Protein AF-A0A9D5RB37-F1 (afdb_monomer_lite)

Sequence (230 aa):
MYCRQCQKNIEMEGTVFCPYCGSKLAEKTAPEALESEELKWLTKALAVTSLPERKKILMQGLQQYPDSKLLKWELLFIGEPAAKPARGRIDYSLIKCWILQIYLKPEEFSADEKTAMRKKLFDDPQLDQTAALFSDPEQKKSEYLERICRDYIEIFMEEDNRLMGSIFGFKREKNKEKYLAKPAADMIRRMKTDTGLTADQCKQLADSFYFAFSRRMNGNTEFLDEALQD

Secondary structure (DSSP, 8-state):
-B-TTT--B---TT-SB-TTT-PBP-----------HHHHHHHHHHT---HHHHHHHHHHHHHH-TT-HHHHHHHTTB----SSPPTTS---TTBGGGGGHHHH-GGGS-HHHHHHHHHHHH--HHHHHHHTTSS-HHHHHHHHHHHHHHHHIIIIITT-HHHHT-BTTB---TTHHHHHHHHHHHHHHHHHT-TTS-HHHHHHHHHHHHHHHHHHTTT--HHHHHHHH-

Structure (mmCIF, N/CA/C/O backbone):
data_AF-A0A9D5RB37-F1
#
_entry.id   AF-A0A9D5RB37-F1
#
loop_
_atom_site.group_PDB
_atom_site.id
_atom_site.type_symbol
_atom_site.label_atom_id
_atom_site.label_alt_id
_atom_site.label_comp_id
_atom_site.label_asym_id
_atom_site.label_entity_id
_atom_site.label_seq_id
_atom_site.pdbx_PDB_ins_code
_atom_site.Cartn_x
_atom_site.Cartn_y
_atom_site.Cartn_z
_atom_site.occupancy
_atom_site.B_iso_or_equiv
_atom_site.auth_seq_id
_atom_site.auth_comp_id
_atom_site.auth_asym_id
_atom_site.auth_atom_id
_atom_site.pdbx_PDB_model_num
ATOM 1 N N . MET A 1 1 ? -35.421 32.329 -3.954 1.00 71.88 1 MET A N 1
ATOM 2 C CA . MET A 1 1 ? -35.460 32.702 -2.516 1.00 71.88 1 MET A CA 1
ATOM 3 C C . MET A 1 1 ? -36.497 33.802 -2.329 1.00 71.88 1 MET A C 1
ATOM 5 O O . MET A 1 1 ? -36.594 34.654 -3.192 1.00 71.88 1 MET A O 1
ATOM 9 N N . TYR A 1 2 ? -37.268 33.819 -1.241 1.00 76.88 2 TYR A N 1
ATOM 10 C CA . TYR A 1 2 ? -38.329 34.816 -1.036 1.00 76.88 2 TYR A CA 1
ATOM 11 C C . TYR A 1 2 ? -37.939 35.855 0.024 1.00 76.88 2 TYR A C 1
ATOM 13 O O . TYR A 1 2 ? -37.571 35.485 1.141 1.00 76.88 2 TYR A O 1
ATOM 21 N N . CYS A 1 3 ? -38.028 37.149 -0.295 1.00 78.94 3 CYS A N 1
ATOM 22 C CA . CYS A 1 3 ? -37.771 38.211 0.679 1.00 78.94 3 CYS A CA 1
ATOM 23 C C . CYS A 1 3 ? -39.002 38.445 1.563 1.00 78.94 3 CYS A C 1
ATOM 25 O O . CYS A 1 3 ? -40.054 38.842 1.071 1.00 78.94 3 CYS A O 1
ATOM 27 N N . ARG A 1 4 ? -38.873 38.277 2.884 1.00 80.62 4 ARG A N 1
ATOM 28 C CA . ARG A 1 4 ? -39.993 38.486 3.824 1.00 80.62 4 ARG A CA 1
ATOM 29 C C . ARG A 1 4 ? -40.401 39.951 3.997 1.00 80.62 4 ARG A C 1
ATOM 31 O O . ARG A 1 4 ? -41.520 40.205 4.425 1.00 80.62 4 ARG A O 1
ATOM 38 N N . GLN A 1 5 ? -39.521 40.897 3.666 1.00 81.94 5 GLN A N 1
ATOM 39 C CA . GLN A 1 5 ? -39.782 42.323 3.866 1.00 81.94 5 GLN A CA 1
ATOM 40 C C . GLN A 1 5 ? -40.495 42.967 2.675 1.00 81.94 5 GLN A C 1
ATOM 42 O O . GLN A 1 5 ? -41.477 43.673 2.867 1.00 81.94 5 GLN A O 1
ATOM 47 N N . CYS A 1 6 ? -40.040 42.708 1.446 1.00 87.75 6 CYS A N 1
ATOM 48 C CA . CYS A 1 6 ? -40.673 43.254 0.240 1.00 87.75 6 CYS A CA 1
ATOM 49 C C . CYS A 1 6 ? -41.532 42.243 -0.525 1.00 87.75 6 CYS A C 1
ATOM 51 O O . CYS A 1 6 ? -42.103 42.600 -1.551 1.00 87.75 6 CYS A O 1
ATOM 53 N N . GLN A 1 7 ? -41.608 40.995 -0.052 1.00 83.00 7 GLN A N 1
ATOM 54 C CA . GLN A 1 7 ? -42.448 39.934 -0.619 1.00 83.00 7 GLN A CA 1
ATOM 55 C C . GLN A 1 7 ? -42.135 39.592 -2.088 1.00 83.00 7 GLN A C 1
ATOM 57 O O . GLN A 1 7 ? -42.945 38.991 -2.788 1.00 83.00 7 GLN A O 1
ATOM 62 N N . LYS A 1 8 ? -40.937 39.949 -2.568 1.00 81.12 8 LYS A N 1
ATOM 63 C CA . LYS A 1 8 ? -40.471 39.619 -3.920 1.00 81.12 8 LYS A CA 1
ATOM 64 C C . LYS A 1 8 ? -39.674 38.319 -3.934 1.00 81.12 8 LYS A C 1
ATOM 66 O O . LYS A 1 8 ? -38.925 38.016 -2.999 1.00 81.12 8 LYS A O 1
ATOM 71 N N . ASN A 1 9 ? -39.819 37.581 -5.031 1.00 80.81 9 ASN A N 1
ATOM 72 C CA . ASN A 1 9 ? -39.008 36.407 -5.320 1.00 80.81 9 ASN A CA 1
ATOM 73 C C . ASN A 1 9 ? -37.648 36.847 -5.891 1.00 80.81 9 ASN A C 1
ATOM 75 O O . ASN A 1 9 ? -37.572 37.792 -6.672 1.00 80.81 9 ASN A O 1
ATOM 79 N N . ILE A 1 10 ? -36.579 36.193 -5.451 1.00 79.44 10 ILE A N 1
ATOM 80 C CA . ILE A 1 10 ? -35.185 36.479 -5.798 1.00 79.44 10 ILE A CA 1
ATOM 81 C C . ILE A 1 10 ? -34.610 35.218 -6.431 1.00 79.44 10 ILE A C 1
ATOM 83 O O . ILE A 1 10 ? -34.512 34.179 -5.771 1.00 79.44 10 ILE A O 1
ATOM 87 N N . GLU A 1 11 ? -34.242 35.318 -7.702 1.00 76.38 11 GLU A N 1
ATOM 88 C CA . GLU A 1 11 ? -33.750 34.199 -8.517 1.00 76.38 11 GLU A CA 1
ATOM 89 C C . GLU A 1 11 ? -32.215 34.099 -8.537 1.00 76.38 11 GLU A C 1
ATOM 91 O O . GLU A 1 11 ? -31.664 33.162 -9.100 1.00 76.38 11 GLU A O 1
ATOM 96 N N . MET A 1 12 ? -31.512 35.031 -7.887 1.00 68.50 12 MET A N 1
ATOM 97 C CA . MET A 1 12 ? -30.050 35.029 -7.805 1.00 68.50 12 MET A CA 1
ATOM 98 C C . MET A 1 12 ? -29.570 34.133 -6.654 1.00 68.50 12 MET A C 1
ATOM 100 O O . MET A 1 12 ? -29.914 34.355 -5.490 1.00 68.50 12 MET A O 1
ATOM 104 N N . GLU A 1 13 ? -28.771 33.115 -6.971 1.00 61.97 13 GLU A N 1
ATOM 105 C CA . GLU A 1 13 ? -28.105 32.280 -5.969 1.00 61.97 13 GLU A CA 1
ATOM 106 C C . GLU A 1 13 ? -26.909 33.027 -5.349 1.00 61.97 13 GLU A C 1
ATOM 108 O O . GLU A 1 13 ? -26.151 33.702 -6.040 1.00 61.97 13 GLU A O 1
ATOM 113 N N . GLY A 1 14 ? -26.744 32.935 -4.024 1.00 66.25 14 GLY A N 1
ATOM 114 C CA . GLY A 1 14 ? -25.587 33.489 -3.301 1.00 66.25 14 GLY A CA 1
ATOM 115 C C . GLY A 1 14 ? -25.677 34.959 -2.860 1.00 66.25 14 GLY A C 1
ATOM 116 O O . GLY A 1 14 ? -24.778 35.436 -2.172 1.00 66.25 14 GLY A O 1
ATOM 117 N N . THR A 1 15 ? -26.747 35.695 -3.180 1.00 67.44 15 THR A N 1
ATOM 118 C CA . THR A 1 15 ? -26.930 37.079 -2.696 1.00 67.44 15 THR A CA 1
ATOM 119 C C . THR A 1 15 ? -27.298 37.141 -1.209 1.00 67.44 15 THR A C 1
ATOM 121 O O . THR A 1 15 ? -28.306 36.577 -0.790 1.00 67.44 15 THR A O 1
ATOM 124 N N . VAL A 1 16 ? -26.514 37.889 -0.423 1.00 76.00 16 VAL A N 1
ATOM 125 C CA . VAL A 1 16 ? -26.708 38.104 1.031 1.00 76.00 16 VAL A CA 1
ATOM 126 C C . VAL A 1 16 ? -27.731 39.216 1.331 1.00 76.00 16 VAL A C 1
ATOM 128 O O . VAL A 1 16 ? -28.313 39.274 2.414 1.00 76.00 16 VAL A O 1
ATOM 131 N N . PHE A 1 17 ? -28.009 40.087 0.359 1.00 81.56 17 PHE A N 1
ATOM 132 C CA . PHE A 1 17 ? -28.956 41.197 0.482 1.00 81.56 17 PHE A CA 1
ATOM 133 C C . PHE A 1 17 ? -30.008 41.152 -0.624 1.00 81.56 17 PHE A C 1
ATOM 135 O O . PHE A 1 17 ? -29.720 40.773 -1.758 1.00 81.56 17 PHE A O 1
ATOM 142 N N . CYS A 1 18 ? -31.235 41.564 -0.296 1.00 81.50 18 CYS A N 1
ATOM 143 C CA . CYS A 1 18 ? -32.315 41.692 -1.265 1.00 81.50 18 CYS A CA 1
ATOM 144 C C . CYS A 1 18 ? -31.985 42.814 -2.262 1.00 81.50 18 CYS A C 1
ATOM 146 O O . CYS A 1 18 ? -31.903 43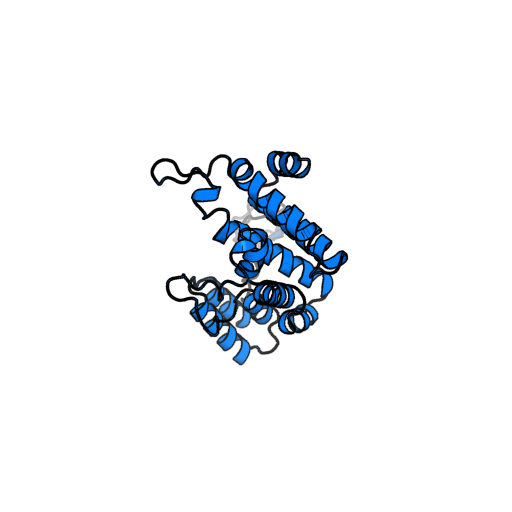.971 -1.839 1.00 81.50 18 CYS A O 1
ATOM 148 N N . PRO A 1 19 ? -31.889 42.534 -3.574 1.00 82.12 19 PRO A N 1
ATOM 149 C CA . PRO A 1 19 ? -31.542 43.551 -4.568 1.00 82.12 19 PRO A CA 1
ATOM 150 C C . PRO A 1 19 ? -32.621 44.634 -4.721 1.00 82.12 19 PRO A C 1
ATOM 152 O O . PRO A 1 19 ? -32.350 45.706 -5.248 1.00 82.12 19 PRO A O 1
ATOM 155 N N . TYR A 1 20 ? -33.846 44.378 -4.251 1.00 84.19 20 TYR A N 1
ATOM 156 C CA . TYR A 1 20 ? -34.971 45.301 -4.408 1.00 84.19 20 TYR A CA 1
ATOM 157 C C . TYR A 1 20 ? -35.174 46.262 -3.237 1.00 84.19 20 TYR A C 1
ATOM 159 O O . TYR A 1 20 ? -35.745 47.329 -3.430 1.00 84.19 20 TYR A O 1
ATOM 167 N N . CYS A 1 21 ? -34.792 45.878 -2.018 1.00 87.00 21 CYS A N 1
ATOM 168 C CA . CYS A 1 21 ? -35.058 46.691 -0.824 1.00 87.00 21 CYS A CA 1
ATOM 169 C C . CYS A 1 21 ? -33.890 46.758 0.162 1.00 87.00 21 CYS A C 1
ATOM 171 O O . CYS A 1 21 ? -34.044 47.329 1.236 1.00 87.00 21 CYS A O 1
ATOM 173 N N . GLY A 1 22 ? -32.747 46.146 -0.157 1.00 80.19 22 GLY A N 1
ATOM 174 C CA . GLY A 1 22 ? -31.540 46.188 0.671 1.00 80.19 22 GLY A CA 1
ATOM 175 C C . GLY A 1 22 ? -31.616 45.403 1.984 1.00 80.19 22 GLY A C 1
ATOM 176 O O . GLY A 1 22 ? -30.649 45.394 2.739 1.00 80.19 22 GLY A O 1
ATOM 177 N N . SER A 1 23 ? -32.728 44.722 2.282 1.00 81.88 23 SER A N 1
ATOM 178 C CA . SER A 1 23 ? -32.861 43.927 3.509 1.00 81.88 23 SER A CA 1
ATOM 179 C C . SER A 1 23 ? -31.931 42.714 3.474 1.00 81.88 23 SER A C 1
ATOM 181 O O . SER A 1 23 ? -31.880 42.012 2.458 1.00 81.88 23 SER A O 1
ATOM 183 N N . LYS A 1 24 ? -31.246 42.428 4.588 1.00 81.44 24 LYS A N 1
ATOM 184 C CA . LYS A 1 24 ? -30.415 41.225 4.729 1.00 81.44 24 LYS A CA 1
ATOM 185 C C . LYS A 1 24 ? -31.290 39.980 4.548 1.00 81.44 24 LYS A C 1
ATOM 187 O O . LYS A 1 24 ? -32.312 39.830 5.219 1.00 81.44 24 LYS A O 1
ATOM 192 N N . LEU A 1 25 ? -30.922 39.120 3.606 1.00 77.62 25 LEU A N 1
ATOM 193 C CA . LEU A 1 25 ? -31.569 37.827 3.416 1.00 77.62 25 LEU A CA 1
ATOM 194 C C . LEU A 1 25 ? -30.960 36.856 4.422 1.00 77.62 25 LEU A C 1
ATOM 196 O O . LEU A 1 25 ? -29.767 36.936 4.713 1.00 77.62 25 LEU A O 1
ATOM 200 N N . ALA A 1 26 ? -31.779 35.968 4.987 1.00 64.88 26 ALA A N 1
ATOM 201 C CA . ALA A 1 26 ? -31.265 34.925 5.862 1.00 64.88 26 ALA A CA 1
ATOM 202 C C . ALA A 1 26 ? -30.243 34.105 5.065 1.00 64.88 26 ALA A C 1
ATOM 204 O O . ALA A 1 26 ? -30.600 33.484 4.060 1.00 64.88 26 ALA A O 1
ATOM 205 N N . GLU A 1 27 ? -28.977 34.167 5.484 1.00 58.22 27 GLU A N 1
ATOM 206 C CA . GLU A 1 27 ? -27.922 33.310 4.962 1.00 58.22 27 GLU A CA 1
ATOM 207 C C . GLU A 1 27 ? -28.450 31.875 5.027 1.00 58.22 27 GLU A C 1
ATOM 209 O O . GLU A 1 27 ? -28.908 31.416 6.076 1.00 58.22 27 GLU A O 1
ATOM 214 N N . LYS A 1 28 ? -28.421 31.160 3.896 1.00 49.69 28 LYS A N 1
ATOM 215 C CA . LYS A 1 28 ? -28.320 29.704 3.960 1.00 49.69 28 LYS A CA 1
ATOM 216 C C . LYS A 1 28 ? -26.985 29.481 4.658 1.00 49.69 28 LYS A C 1
ATOM 218 O O . LYS A 1 28 ? -25.948 29.491 4.001 1.00 49.69 28 LYS A O 1
ATOM 223 N N . THR A 1 29 ? -26.999 29.383 5.982 1.00 42.16 29 THR A N 1
ATOM 224 C CA . THR A 1 29 ? -25.891 28.804 6.716 1.00 42.16 29 THR A CA 1
ATOM 225 C C . THR A 1 29 ? -25.661 27.463 6.043 1.00 42.16 29 THR A C 1
ATOM 227 O O . THR A 1 29 ? -26.527 26.583 6.058 1.00 42.16 29 THR A O 1
ATOM 230 N N . ALA A 1 30 ? -24.526 27.340 5.350 1.00 38.16 30 ALA A N 1
ATOM 231 C CA . ALA A 1 30 ? -23.962 26.029 5.104 1.00 38.16 30 ALA A CA 1
ATOM 232 C C . ALA A 1 30 ? -24.020 25.309 6.457 1.00 38.16 30 ALA A C 1
ATOM 234 O O . ALA A 1 30 ? -23.737 25.962 7.467 1.00 38.16 30 ALA A O 1
ATOM 235 N N . PRO A 1 31 ? -24.468 24.047 6.527 1.00 38.28 31 PRO A N 1
ATOM 236 C CA . PRO A 1 31 ? -24.387 23.340 7.787 1.00 38.28 31 PRO A CA 1
ATOM 237 C C . PRO A 1 31 ? -22.921 23.417 8.204 1.00 38.28 31 PRO A C 1
ATOM 239 O O . PRO A 1 31 ? -22.057 22.882 7.509 1.00 38.28 31 PRO A O 1
ATOM 242 N N . GLU A 1 32 ? -22.632 24.149 9.282 1.00 39.97 32 GLU A N 1
ATOM 243 C CA . GLU A 1 32 ? -21.417 23.919 10.042 1.00 39.97 32 GLU A CA 1
ATOM 244 C C . GLU A 1 32 ? -21.451 22.424 10.303 1.00 39.97 32 GLU A C 1
ATOM 246 O O . GLU A 1 32 ? -22.347 21.923 10.991 1.00 39.97 32 GLU A O 1
ATOM 251 N N . ALA A 1 33 ? -20.567 21.690 9.630 1.00 43.34 33 ALA A N 1
ATOM 252 C CA . ALA A 1 33 ? -20.343 20.311 9.966 1.00 43.34 33 ALA A CA 1
ATOM 253 C C . ALA A 1 33 ? -19.925 20.357 11.433 1.00 43.34 33 ALA A C 1
ATOM 255 O O . ALA A 1 33 ? -18.814 20.769 11.757 1.00 43.34 33 ALA A O 1
ATOM 256 N N . LEU A 1 34 ? -20.850 20.016 12.328 1.00 43.41 34 LEU A N 1
ATOM 257 C CA . LEU A 1 34 ? -20.518 19.534 13.652 1.00 43.41 34 LEU A CA 1
ATOM 258 C C . LEU A 1 34 ? -19.647 18.308 13.388 1.00 43.41 34 LEU A C 1
ATOM 260 O O . LEU A 1 34 ? -20.161 17.202 13.229 1.00 43.41 34 LEU A O 1
ATOM 264 N N . GLU A 1 35 ? -18.343 18.531 13.201 1.00 58.12 35 GLU A N 1
ATOM 265 C CA . GLU A 1 35 ? -17.363 17.466 13.106 1.00 58.12 35 GLU A CA 1
ATOM 266 C C . GLU A 1 35 ? -17.576 16.633 14.360 1.00 58.12 35 GLU A C 1
ATOM 268 O O . GLU A 1 35 ? -17.419 17.132 15.480 1.00 58.12 35 GLU A O 1
ATOM 273 N N . SER A 1 36 ? -18.035 15.393 14.179 1.00 76.62 36 SER A N 1
ATOM 274 C CA . SER A 1 36 ? -18.228 14.492 15.303 1.00 76.62 36 SER A CA 1
ATOM 275 C C . SER A 1 36 ? -16.924 14.442 16.102 1.00 76.62 36 SER A C 1
ATOM 277 O O . SER A 1 36 ? -15.830 14.538 15.546 1.00 76.62 36 SER A O 1
ATOM 279 N N . GLU A 1 37 ? -17.009 14.302 17.422 1.00 84.38 37 GLU A N 1
ATOM 280 C CA . GLU A 1 37 ? -15.817 14.198 18.277 1.00 84.38 37 GLU A CA 1
ATOM 281 C C . GLU A 1 37 ? -14.862 13.069 17.814 1.00 84.38 37 GLU A C 1
ATOM 283 O O . GLU A 1 37 ? -13.651 13.152 18.009 1.00 84.38 37 GLU A O 1
ATOM 288 N N . GLU A 1 38 ? -15.383 12.054 17.114 1.00 87.25 38 GLU A N 1
ATOM 289 C CA . GLU A 1 38 ? -14.614 11.037 16.383 1.00 87.25 38 GLU A CA 1
ATOM 290 C C . GLU A 1 38 ? -13.735 11.628 15.261 1.00 87.25 38 GLU A C 1
ATOM 292 O O . GLU A 1 38 ? -12.550 11.299 15.165 1.00 87.25 38 GLU A O 1
ATOM 297 N N . LEU A 1 39 ? -14.276 12.523 14.424 1.00 89.81 39 LEU A N 1
ATOM 298 C CA . LEU A 1 39 ? -13.525 13.176 13.347 1.00 89.81 39 LEU A CA 1
ATOM 299 C C . LEU A 1 39 ? -12.391 14.048 13.890 1.00 89.81 39 LEU A C 1
ATOM 301 O O . LEU A 1 39 ? -11.332 14.110 13.271 1.00 89.81 39 LEU A O 1
ATOM 305 N N . LYS A 1 40 ? -12.539 14.635 15.082 1.00 93.50 40 LYS A N 1
ATOM 306 C CA . LYS A 1 40 ? -11.446 15.383 15.727 1.00 93.50 40 LYS A CA 1
ATOM 307 C C . LYS A 1 40 ? -10.239 14.495 16.032 1.00 93.50 40 LYS A C 1
ATOM 309 O O . LYS A 1 40 ? -9.101 14.930 15.847 1.00 93.50 40 LYS A O 1
ATOM 314 N N . TRP A 1 41 ? -10.460 13.247 16.457 1.00 95.81 41 TRP A N 1
ATOM 315 C CA . TRP A 1 41 ? -9.379 12.273 16.663 1.00 95.81 41 TRP A CA 1
ATOM 316 C C . TRP A 1 41 ? -8.669 11.929 15.358 1.00 95.81 41 TRP A C 1
ATOM 318 O O . TRP A 1 41 ? -7.436 11.897 15.319 1.00 95.81 41 TRP A O 1
ATOM 328 N N . LEU A 1 42 ? -9.440 11.721 14.291 1.00 94.94 42 LEU A N 1
ATOM 329 C CA . LEU A 1 42 ? -8.911 11.446 12.961 1.00 94.94 42 LEU A CA 1
ATOM 330 C C . LEU A 1 42 ? -8.075 12.624 12.437 1.00 94.94 42 LEU A C 1
ATOM 332 O O . LEU A 1 42 ? -6.911 12.442 12.083 1.00 94.94 42 LEU A O 1
ATOM 336 N N . THR A 1 43 ? -8.624 13.840 12.464 1.00 95.00 43 THR A N 1
ATOM 337 C CA . THR A 1 43 ? -7.934 15.071 12.047 1.00 95.00 43 THR A CA 1
ATOM 338 C C . THR A 1 43 ? -6.642 15.274 12.836 1.00 95.00 43 THR A C 1
ATOM 340 O O . THR A 1 43 ? -5.586 15.531 12.255 1.00 95.00 43 THR A O 1
ATOM 343 N N . LYS A 1 44 ? -6.686 15.075 14.160 1.00 95.88 44 LYS A N 1
ATOM 344 C CA . LYS A 1 44 ? -5.503 15.156 15.022 1.00 95.88 44 LYS A CA 1
ATOM 345 C C . LYS A 1 44 ? -4.436 14.128 14.636 1.00 95.88 44 LYS A C 1
ATOM 347 O O . LYS A 1 44 ? -3.257 14.469 14.609 1.00 95.88 44 LYS A O 1
ATOM 352 N N . ALA A 1 45 ? -4.823 12.888 14.340 1.00 96.06 45 ALA A N 1
ATOM 353 C CA . ALA A 1 45 ? -3.888 11.844 13.927 1.00 96.06 45 ALA A CA 1
ATOM 354 C C . ALA A 1 45 ? -3.226 12.168 12.574 1.00 96.06 45 ALA A C 1
ATOM 356 O O . ALA A 1 45 ? -2.010 12.026 12.426 1.00 96.06 45 ALA A O 1
ATOM 357 N N . LEU A 1 46 ? -4.008 12.640 11.600 1.00 93.69 46 LEU A N 1
ATOM 358 C CA . LEU A 1 46 ? -3.521 12.971 10.257 1.00 93.69 46 LEU A CA 1
ATOM 359 C C . LEU A 1 46 ? -2.576 14.182 10.243 1.00 93.69 46 LEU A C 1
ATOM 361 O O . LEU A 1 46 ? -1.665 14.221 9.418 1.00 93.69 46 LEU A O 1
ATOM 365 N N . ALA A 1 47 ? -2.726 15.116 11.186 1.00 95.12 47 ALA A N 1
ATOM 366 C CA . ALA A 1 47 ? -1.829 16.265 11.337 1.00 95.12 47 ALA A CA 1
ATOM 367 C C . ALA A 1 47 ? -0.411 15.890 11.820 1.00 95.12 47 ALA A C 1
ATOM 369 O O . ALA A 1 47 ? 0.518 16.689 11.704 1.00 95.12 47 ALA A O 1
ATOM 370 N N . VAL A 1 48 ? -0.223 14.685 12.369 1.00 94.94 48 VAL A N 1
ATOM 371 C CA . VAL A 1 48 ? 1.068 14.225 12.895 1.00 94.94 48 VAL A CA 1
ATOM 372 C C . VAL A 1 48 ? 1.841 13.443 11.835 1.00 94.94 48 VAL A C 1
ATOM 374 O O . VAL A 1 48 ? 1.321 12.496 11.245 1.00 94.94 48 VAL A O 1
ATOM 377 N N . THR A 1 49 ? 3.110 13.801 11.624 1.00 90.25 49 THR A N 1
ATOM 378 C CA . THR A 1 49 ? 4.017 13.130 10.673 1.00 90.25 49 THR A CA 1
ATOM 379 C C . THR A 1 49 ? 4.651 11.857 11.242 1.00 90.25 49 THR A C 1
ATOM 381 O O . THR A 1 49 ? 4.896 10.902 10.511 1.00 90.25 49 THR A O 1
ATOM 384 N N . SER A 1 50 ? 4.890 11.813 12.556 1.00 92.62 50 SER A N 1
ATOM 385 C CA . SER A 1 50 ? 5.433 10.644 13.256 1.00 92.62 50 SER A CA 1
ATOM 386 C C . SER A 1 50 ? 4.406 9.510 13.325 1.00 92.62 50 SER A C 1
ATOM 388 O O . SER A 1 50 ? 3.383 9.632 13.998 1.00 92.62 50 SER A O 1
ATOM 390 N N . LEU A 1 51 ? 4.692 8.378 12.674 1.00 93.75 51 LEU A N 1
ATOM 391 C CA . LEU A 1 51 ? 3.812 7.203 12.686 1.00 93.75 51 LEU A CA 1
ATOM 392 C C . LEU A 1 51 ? 3.582 6.603 14.087 1.00 93.75 51 LEU A C 1
ATOM 394 O O . LEU A 1 51 ? 2.430 6.286 14.387 1.00 93.75 51 LEU A O 1
ATOM 398 N N . PRO A 1 52 ? 4.591 6.492 14.981 1.00 94.12 52 PRO A N 1
ATOM 399 C CA . PRO A 1 52 ? 4.354 6.085 16.368 1.00 94.12 52 PRO A CA 1
ATOM 400 C C . PRO A 1 52 ? 3.343 6.971 17.104 1.00 94.12 52 PRO A C 1
ATOM 402 O O . PRO A 1 52 ? 2.441 6.468 17.773 1.00 94.12 52 PRO A O 1
ATOM 405 N N . GLU A 1 53 ? 3.471 8.292 16.965 1.00 95.62 53 GLU A N 1
ATOM 406 C CA . GLU A 1 53 ? 2.576 9.230 17.646 1.00 95.62 53 GLU A CA 1
ATOM 407 C C . GLU A 1 53 ? 1.185 9.226 17.002 1.00 95.62 53 GLU A C 1
ATOM 409 O O . GLU A 1 53 ? 0.179 9.198 17.709 1.00 95.62 53 GLU A O 1
ATOM 414 N N . ARG A 1 54 ? 1.104 9.135 15.667 1.00 97.00 54 ARG A N 1
ATOM 415 C CA . ARG A 1 54 ? -0.164 8.935 14.952 1.00 97.00 54 ARG A CA 1
ATOM 416 C C . ARG A 1 54 ? -0.888 7.682 15.450 1.00 97.00 54 ARG A C 1
ATOM 418 O O . ARG A 1 54 ? -2.070 7.760 15.777 1.00 97.00 54 ARG A O 1
ATOM 425 N N . LYS A 1 55 ? -0.185 6.549 15.572 1.00 96.81 55 LYS A N 1
ATOM 426 C CA . LYS A 1 55 ? -0.738 5.288 16.099 1.00 96.81 55 LYS A CA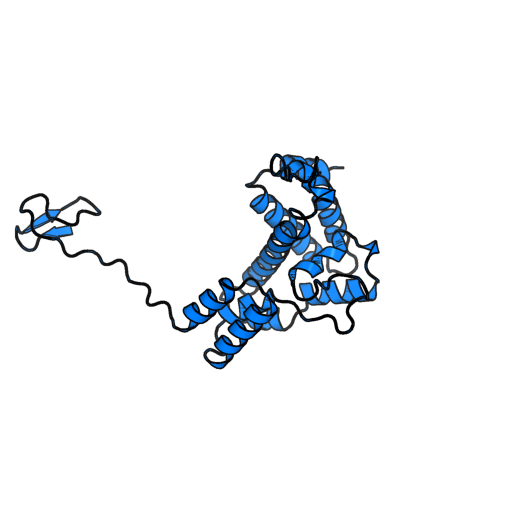 1
ATOM 427 C C . LYS A 1 55 ? -1.292 5.467 17.504 1.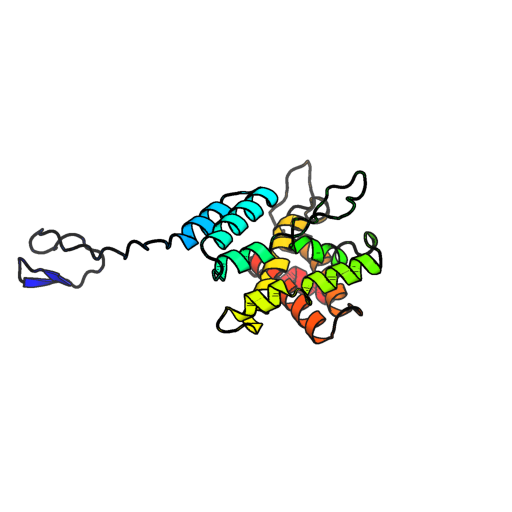00 96.81 55 LYS A C 1
ATOM 429 O O . LYS A 1 55 ? -2.419 5.063 17.772 1.00 96.81 55 LYS A O 1
ATOM 434 N N . LYS A 1 56 ? -0.537 6.127 18.383 1.00 97.12 56 LYS A N 1
ATOM 435 C CA . LYS A 1 56 ? -0.972 6.430 19.750 1.00 97.12 56 LYS A CA 1
ATOM 436 C C . LYS A 1 56 ? -2.258 7.262 19.773 1.00 97.12 56 LYS A C 1
ATOM 438 O O . LYS A 1 56 ? -3.167 6.927 20.526 1.00 97.12 56 LYS A O 1
ATOM 443 N N . ILE A 1 57 ? -2.361 8.299 18.940 1.00 97.81 57 ILE A N 1
ATOM 444 C CA . ILE A 1 57 ? -3.564 9.142 18.846 1.00 97.81 57 ILE A CA 1
ATOM 445 C C . ILE A 1 57 ? -4.765 8.330 18.347 1.00 97.81 57 ILE A C 1
ATOM 447 O O . ILE A 1 57 ? -5.835 8.407 18.946 1.00 97.81 57 ILE A O 1
ATOM 451 N N . LEU A 1 58 ? -4.593 7.516 17.300 1.00 97.38 58 LEU A N 1
ATOM 452 C CA . LEU A 1 58 ? -5.658 6.646 16.784 1.00 97.38 58 LEU A CA 1
ATOM 453 C C . LEU A 1 58 ? -6.137 5.652 17.848 1.00 97.38 58 LEU A C 1
ATOM 455 O O . LEU A 1 58 ? -7.339 5.479 18.035 1.00 97.38 58 LEU A O 1
ATOM 459 N N . MET A 1 59 ? -5.210 5.045 18.594 1.00 97.25 59 MET A N 1
ATOM 460 C CA . MET A 1 59 ? -5.542 4.133 19.690 1.00 97.25 59 MET A CA 1
ATOM 461 C C . MET A 1 59 ? -6.296 4.834 20.827 1.00 97.25 59 MET A C 1
ATOM 463 O O . MET A 1 59 ? -7.242 4.264 21.361 1.00 97.25 59 MET A O 1
ATOM 467 N N . GLN A 1 60 ? -5.923 6.067 21.185 1.00 97.38 60 GLN A N 1
ATOM 468 C CA . GLN A 1 60 ? -6.668 6.870 22.165 1.00 97.38 60 GLN A CA 1
ATOM 469 C C . GLN A 1 60 ? -8.082 7.199 21.674 1.00 97.38 60 GLN A C 1
ATOM 471 O O . GLN A 1 60 ? -9.035 7.091 22.443 1.00 97.38 60 GLN A O 1
ATOM 476 N N . GLY A 1 61 ? -8.233 7.534 20.391 1.00 96.50 61 GLY A N 1
ATOM 477 C CA . GLY A 1 61 ? -9.544 7.718 19.776 1.00 96.50 61 GLY A CA 1
ATOM 478 C C . GLY A 1 61 ? -10.392 6.446 19.844 1.00 96.50 61 GLY A C 1
ATOM 479 O O . GLY A 1 61 ? -11.549 6.510 20.242 1.00 96.50 61 GLY A O 1
ATOM 480 N N . LEU A 1 62 ? -9.809 5.277 19.559 1.00 96.25 62 LEU A N 1
ATOM 481 C CA . LEU A 1 62 ? -10.500 3.982 19.637 1.00 96.25 62 LEU A CA 1
ATOM 482 C C . LEU A 1 62 ? -10.884 3.566 21.062 1.00 96.25 62 LEU A C 1
ATOM 484 O O . LEU A 1 62 ? -11.841 2.818 21.227 1.00 96.25 62 LEU A O 1
ATOM 488 N N . GLN A 1 63 ? -10.196 4.054 22.098 1.00 96.75 63 GLN A N 1
ATOM 489 C CA . GLN A 1 63 ? -10.647 3.856 23.483 1.00 96.75 63 GLN A CA 1
ATOM 490 C C . GLN A 1 63 ? -11.973 4.578 23.761 1.00 96.75 63 GLN A C 1
ATOM 492 O O . GLN A 1 63 ? -12.767 4.101 24.565 1.00 96.75 63 GLN A O 1
ATOM 497 N N . GLN A 1 64 ? -12.211 5.717 23.103 1.00 95.31 64 GLN A N 1
ATOM 498 C CA . GLN A 1 64 ? -13.438 6.508 23.253 1.00 95.31 64 GLN A CA 1
ATOM 499 C C . GLN A 1 64 ? -14.520 6.109 22.245 1.00 95.31 64 GLN A C 1
ATOM 501 O O . GLN A 1 64 ? -15.704 6.152 22.566 1.00 95.31 64 GLN A O 1
ATOM 506 N N . TYR A 1 65 ? -14.111 5.680 21.049 1.00 94.88 65 TYR A N 1
ATOM 507 C CA . TYR A 1 65 ? -14.982 5.276 19.946 1.00 94.88 65 TYR A CA 1
ATOM 508 C C . TYR A 1 65 ? -14.575 3.889 19.414 1.00 94.88 65 TYR A C 1
ATOM 510 O O . TYR A 1 65 ? -14.027 3.794 18.311 1.00 94.88 65 TYR A O 1
ATOM 518 N N . PRO A 1 66 ? -14.834 2.797 20.164 1.00 92.94 66 PRO A N 1
ATOM 519 C CA . PRO A 1 66 ? -14.374 1.450 19.803 1.00 92.94 66 PRO A CA 1
ATOM 520 C C . PRO A 1 66 ? -14.906 0.940 18.462 1.00 92.94 66 PRO A C 1
ATOM 522 O O . PRO A 1 66 ? -14.260 0.117 17.812 1.00 92.94 66 PRO A O 1
ATOM 525 N N . ASP A 1 67 ? -16.054 1.449 18.020 1.00 90.81 67 ASP A N 1
ATOM 526 C CA . ASP A 1 67 ? -16.712 1.051 16.772 1.00 90.81 67 ASP A CA 1
ATOM 527 C C . ASP A 1 67 ? -16.393 1.978 15.594 1.00 90.81 67 ASP A C 1
ATOM 529 O O . ASP A 1 67 ? -16.918 1.794 14.495 1.00 90.81 67 ASP A O 1
ATOM 533 N N . SER A 1 68 ? -15.483 2.940 15.785 1.00 94.06 68 SER A N 1
ATOM 534 C CA . SER A 1 68 ? -15.042 3.836 14.719 1.00 94.06 68 SER A CA 1
ATOM 535 C C . SER A 1 68 ? -14.371 3.059 13.588 1.00 94.06 68 SER A C 1
ATOM 537 O O . SER A 1 68 ? -13.209 2.646 13.672 1.00 94.06 68 SER A O 1
ATOM 539 N N . LYS A 1 69 ? -15.092 2.902 12.476 1.00 94.94 69 LYS A N 1
ATOM 540 C CA . LYS A 1 69 ? -14.537 2.325 11.248 1.00 94.94 69 LYS A CA 1
ATOM 541 C C . LYS A 1 69 ? -13.449 3.206 10.632 1.00 94.94 69 LYS A C 1
ATOM 543 O O . LYS A 1 69 ? -12.537 2.676 10.010 1.00 94.94 69 LYS A O 1
ATOM 548 N N . LEU A 1 70 ? -13.514 4.528 10.823 1.00 94.94 70 LEU A N 1
ATOM 549 C CA . LEU A 1 70 ? -12.540 5.477 10.272 1.00 94.94 70 LEU A CA 1
ATOM 550 C C . LEU A 1 70 ? -11.195 5.405 11.002 1.00 94.94 70 LEU A C 1
ATOM 552 O O . LEU A 1 70 ? -10.150 5.331 10.359 1.00 94.94 70 LEU A O 1
ATOM 556 N N . LEU A 1 71 ? -11.210 5.363 12.337 1.00 96.31 71 LEU A N 1
ATOM 557 C CA . LEU A 1 71 ? -9.985 5.222 13.124 1.00 96.31 71 LEU A CA 1
ATOM 558 C C . LEU A 1 71 ? -9.350 3.839 12.923 1.00 96.31 71 LEU A C 1
ATOM 560 O O . LEU A 1 71 ? -8.132 3.748 12.763 1.00 96.31 71 LEU A O 1
ATOM 564 N N . LYS A 1 72 ? -10.164 2.771 12.867 1.00 97.12 72 LYS A N 1
ATOM 565 C CA . LYS A 1 72 ? -9.692 1.417 12.518 1.00 97.12 72 LYS A CA 1
ATOM 566 C C . LYS A 1 72 ? -9.054 1.385 11.130 1.00 97.12 72 LYS A C 1
ATOM 568 O O . LYS A 1 72 ? -7.988 0.799 10.976 1.00 97.12 72 LYS A O 1
ATOM 573 N N . TRP A 1 73 ? -9.670 2.051 10.152 1.00 97.38 73 TRP A N 1
ATOM 574 C CA . TRP A 1 73 ? -9.156 2.152 8.788 1.00 97.38 73 TRP A CA 1
ATOM 575 C C . TRP A 1 73 ? -7.789 2.829 8.729 1.00 97.38 73 TRP A C 1
ATOM 577 O O . TRP A 1 73 ? -6.863 2.263 8.160 1.00 97.38 73 TRP A O 1
ATOM 587 N N . GLU A 1 74 ? -7.621 3.994 9.358 1.00 97.19 74 GLU A N 1
ATOM 588 C CA . GLU A 1 74 ? -6.320 4.675 9.362 1.00 97.19 74 GLU A CA 1
ATOM 589 C C . GLU A 1 74 ? -5.222 3.875 10.061 1.00 97.19 74 GLU A C 1
ATOM 591 O O . GLU A 1 74 ? -4.058 3.925 9.656 1.00 97.19 74 GLU A O 1
ATOM 596 N N . LEU A 1 75 ? -5.583 3.102 11.085 1.00 96.75 75 LEU A N 1
ATOM 597 C CA . LEU A 1 75 ? -4.632 2.277 11.817 1.00 96.75 75 LEU A CA 1
ATOM 598 C C . LEU A 1 75 ? -4.005 1.183 10.934 1.00 96.75 75 LEU A C 1
ATOM 600 O O . LEU A 1 75 ? -2.845 0.843 11.156 1.00 96.75 75 LEU A O 1
ATOM 604 N N . LEU A 1 76 ? -4.711 0.695 9.902 1.00 96.75 76 LEU A N 1
ATOM 605 C CA . LEU A 1 76 ? -4.200 -0.317 8.960 1.00 96.75 76 LEU A CA 1
ATOM 606 C C . LEU A 1 76 ? -2.958 0.142 8.188 1.00 96.75 76 LEU A C 1
ATOM 608 O O . LEU A 1 76 ? -2.164 -0.690 7.751 1.00 96.75 76 LEU A O 1
ATOM 612 N N . PHE A 1 77 ? -2.786 1.454 8.007 1.00 96.69 77 PHE A N 1
ATOM 613 C CA . PHE A 1 77 ? -1.680 2.036 7.238 1.00 96.69 77 PHE A CA 1
ATOM 614 C C . PHE A 1 77 ? -0.439 2.310 8.090 1.00 96.69 77 PHE A C 1
ATOM 616 O O . PHE A 1 77 ? 0.572 2.805 7.585 1.00 96.69 77 PHE A O 1
ATOM 623 N N . ILE A 1 78 ? -0.487 1.947 9.372 1.00 95.62 78 ILE A N 1
ATOM 624 C CA . ILE A 1 78 ? 0.662 1.968 10.264 1.00 95.62 78 ILE A CA 1
ATOM 625 C C . ILE A 1 78 ? 1.108 0.529 10.486 1.00 95.62 78 ILE A C 1
ATOM 627 O O . ILE A 1 78 ? 0.337 -0.326 10.911 1.00 95.62 78 ILE A O 1
ATOM 631 N N . GLY A 1 79 ? 2.368 0.257 10.168 1.00 92.12 79 GLY A N 1
ATOM 632 C CA . GLY A 1 79 ? 2.964 -1.050 10.368 1.00 92.12 79 GLY A CA 1
ATOM 633 C C . GLY A 1 79 ? 3.280 -1.348 11.835 1.00 92.12 79 GLY A C 1
ATOM 634 O O . GLY A 1 79 ? 2.915 -0.618 12.762 1.00 92.12 79 GLY A O 1
ATOM 635 N N . GLU A 1 80 ? 4.004 -2.443 12.034 1.00 87.62 80 GLU A N 1
ATOM 636 C CA . GLU A 1 80 ? 4.465 -2.885 13.348 1.00 87.62 80 GLU A CA 1
ATOM 637 C C . GLU A 1 80 ? 5.990 -2.878 13.386 1.00 87.62 80 GLU A C 1
ATOM 639 O O . GLU A 1 80 ? 6.594 -3.294 12.392 1.00 87.62 80 GLU A O 1
ATOM 644 N N . PRO A 1 81 ? 6.613 -2.466 14.507 1.00 83.88 81 PRO A N 1
ATOM 645 C CA . PRO A 1 81 ? 8.062 -2.486 14.648 1.00 83.88 81 PRO A CA 1
ATOM 646 C C . PRO A 1 81 ? 8.644 -3.864 14.333 1.00 83.88 81 PRO A C 1
ATOM 648 O O . PRO A 1 81 ? 8.096 -4.899 14.732 1.00 83.88 81 PRO A O 1
ATOM 651 N N . ALA A 1 82 ? 9.791 -3.893 13.660 1.00 77.50 82 ALA A N 1
ATOM 652 C CA . ALA A 1 82 ? 10.524 -5.128 13.460 1.00 77.50 82 ALA A CA 1
ATOM 653 C C . ALA A 1 82 ? 10.980 -5.680 14.820 1.00 77.50 82 ALA A C 1
ATOM 655 O O . ALA A 1 82 ? 11.601 -4.977 15.615 1.00 77.50 82 ALA A O 1
ATOM 656 N N . ALA A 1 83 ? 10.731 -6.968 15.074 1.00 73.38 83 ALA A N 1
ATOM 657 C CA . ALA A 1 83 ? 11.155 -7.617 16.319 1.00 73.38 83 ALA A CA 1
ATOM 658 C C . ALA A 1 83 ? 12.683 -7.567 16.521 1.00 73.38 83 ALA A C 1
ATOM 660 O O . ALA A 1 83 ? 13.171 -7.560 17.651 1.00 73.38 83 ALA A O 1
ATOM 661 N N . LYS A 1 84 ? 13.443 -7.540 15.419 1.00 72.31 84 LYS A N 1
ATOM 662 C CA . LYS A 1 84 ? 14.895 -7.348 15.396 1.00 72.31 84 LYS A CA 1
ATOM 663 C C . LYS A 1 84 ? 15.245 -6.415 14.234 1.00 72.31 84 LYS A C 1
ATOM 665 O O . LYS A 1 84 ? 15.329 -6.897 13.104 1.00 72.31 84 LYS A O 1
ATOM 670 N N . PRO A 1 85 ? 15.429 -5.105 14.466 1.00 67.69 85 PRO A N 1
ATOM 671 C CA . PRO A 1 85 ? 15.838 -4.204 13.399 1.00 67.69 85 PRO A CA 1
ATOM 672 C C . PRO A 1 85 ? 17.218 -4.619 12.876 1.00 67.69 85 PRO A C 1
ATOM 674 O O . PRO A 1 85 ? 18.127 -4.939 13.650 1.00 67.69 85 PRO A O 1
ATOM 677 N N . ALA A 1 86 ? 17.377 -4.638 11.553 1.00 67.69 86 ALA A N 1
ATOM 678 C CA . ALA A 1 86 ? 18.653 -4.961 10.930 1.00 67.69 86 ALA A CA 1
ATOM 679 C C . ALA A 1 86 ? 19.702 -3.913 11.334 1.00 67.69 86 ALA A C 1
ATOM 681 O O . ALA A 1 86 ? 19.526 -2.712 11.122 1.00 67.69 86 ALA A O 1
ATOM 682 N N . ARG A 1 87 ? 20.806 -4.363 11.938 1.00 68.81 87 ARG A N 1
ATOM 683 C CA . ARG A 1 87 ? 21.845 -3.470 12.463 1.00 68.81 87 ARG A CA 1
ATOM 684 C C . ARG A 1 87 ? 22.411 -2.596 11.336 1.00 68.81 87 ARG A C 1
ATOM 686 O O . ARG A 1 87 ? 22.910 -3.119 10.345 1.00 68.81 87 ARG A O 1
ATOM 693 N N . GLY A 1 88 ? 22.348 -1.275 11.504 1.00 67.69 88 GLY A N 1
ATOM 694 C CA . GLY A 1 88 ? 22.877 -0.305 10.536 1.00 67.69 88 GLY A CA 1
ATOM 695 C C . GLY A 1 88 ? 21.957 0.022 9.353 1.00 67.69 88 GLY A C 1
ATOM 696 O O . GLY A 1 88 ? 22.383 0.750 8.461 1.00 67.69 88 GLY A O 1
ATOM 697 N N . ARG A 1 89 ? 20.711 -0.476 9.331 1.00 71.75 89 ARG A N 1
ATOM 698 C CA . ARG A 1 89 ? 19.683 -0.065 8.360 1.00 71.75 89 ARG A CA 1
ATOM 699 C C . ARG A 1 89 ? 18.592 0.747 9.052 1.00 71.75 89 ARG A C 1
ATOM 701 O O . ARG A 1 89 ? 18.287 0.514 10.219 1.00 71.75 89 ARG A O 1
ATOM 708 N N . ILE A 1 90 ? 18.014 1.697 8.322 1.00 80.81 90 ILE A N 1
ATOM 709 C CA . ILE A 1 90 ? 16.808 2.403 8.765 1.00 80.81 90 ILE A CA 1
ATOM 710 C C . ILE A 1 90 ? 15.664 1.385 8.816 1.00 80.81 90 ILE A C 1
ATOM 712 O O . ILE A 1 90 ? 15.491 0.598 7.885 1.00 80.81 90 ILE A O 1
ATOM 716 N N . ASP A 1 91 ? 14.908 1.383 9.912 1.00 84.38 91 ASP A N 1
ATOM 717 C CA . ASP A 1 91 ? 13.751 0.510 10.079 1.00 84.38 91 ASP A CA 1
ATOM 718 C C . ASP A 1 91 ? 12.491 1.170 9.499 1.00 84.38 91 ASP A C 1
ATOM 720 O O . ASP A 1 91 ? 11.958 2.128 10.060 1.00 84.38 91 ASP A O 1
ATOM 724 N N . TYR A 1 92 ? 12.014 0.644 8.370 1.00 90.06 92 TYR A N 1
ATOM 725 C CA . TYR A 1 92 ? 10.793 1.097 7.696 1.00 90.06 92 TYR A CA 1
ATOM 726 C C . TYR A 1 92 ? 9.549 0.282 8.074 1.00 90.06 92 TYR A C 1
ATOM 728 O O . TYR A 1 92 ? 8.482 0.497 7.508 1.00 90.06 92 TYR A O 1
ATOM 736 N N . SER A 1 93 ? 9.649 -0.641 9.035 1.00 87.44 93 SER A N 1
ATOM 737 C CA . SER A 1 93 ? 8.567 -1.566 9.406 1.00 87.44 93 SER A CA 1
ATOM 738 C C . SER A 1 93 ? 7.277 -0.887 9.885 1.00 87.44 93 SER A C 1
ATOM 740 O O . SER A 1 93 ? 6.198 -1.459 9.737 1.00 87.44 93 SER A O 1
ATOM 742 N N . LEU A 1 94 ? 7.368 0.348 10.389 1.00 92.00 94 LEU A N 1
ATOM 743 C CA . LEU A 1 94 ? 6.215 1.169 10.769 1.00 92.00 94 LEU A CA 1
ATOM 744 C C . LEU A 1 94 ? 5.473 1.792 9.582 1.00 92.00 94 LEU A C 1
ATOM 746 O O . LEU A 1 94 ? 4.333 2.219 9.747 1.00 92.00 94 LEU A O 1
ATOM 750 N N . ILE A 1 95 ? 6.076 1.846 8.397 1.00 94.44 95 ILE A N 1
ATOM 751 C CA . ILE A 1 95 ? 5.442 2.361 7.184 1.00 94.44 95 ILE A CA 1
ATOM 752 C C . ILE A 1 95 ? 4.786 1.169 6.482 1.00 94.44 95 ILE A C 1
ATOM 754 O O . ILE A 1 95 ? 5.477 0.383 5.838 1.00 94.44 95 ILE A O 1
ATOM 758 N N . LYS A 1 96 ? 3.458 0.998 6.602 1.00 96.06 96 LYS A N 1
ATOM 759 C CA . LYS A 1 96 ? 2.770 -0.218 6.115 1.00 96.06 96 LYS A CA 1
ATOM 760 C C . LYS A 1 96 ? 3.069 -0.511 4.644 1.00 96.06 96 LYS A C 1
ATOM 762 O O . LYS A 1 96 ? 3.302 -1.665 4.301 1.00 96.06 96 LYS A O 1
ATOM 767 N N . CYS A 1 97 ? 3.128 0.512 3.790 1.00 97.38 97 CYS A N 1
ATOM 768 C CA . CYS A 1 97 ? 3.373 0.328 2.361 1.00 97.38 97 CYS A CA 1
ATOM 769 C C . CYS A 1 97 ? 4.778 -0.206 2.020 1.00 97.38 97 CYS A C 1
ATOM 771 O O . CYS A 1 97 ? 4.964 -0.738 0.927 1.00 97.38 97 CYS A O 1
ATOM 773 N N . TRP A 1 98 ? 5.736 -0.192 2.961 1.00 96.19 98 TRP A N 1
ATOM 774 C CA . TRP A 1 98 ? 7.057 -0.820 2.804 1.00 96.19 98 TRP A CA 1
ATOM 775 C C . TRP A 1 98 ? 6.981 -2.317 2.468 1.00 96.19 98 TRP A C 1
ATOM 777 O O . TRP A 1 98 ? 7.921 -2.874 1.905 1.00 96.19 98 TRP A O 1
ATOM 787 N N . ILE A 1 99 ? 5.846 -2.976 2.736 1.00 95.94 99 ILE A N 1
ATOM 788 C CA . ILE A 1 99 ? 5.595 -4.359 2.306 1.00 95.94 99 ILE A CA 1
ATOM 789 C C . ILE A 1 99 ? 5.778 -4.579 0.795 1.00 95.94 99 ILE A C 1
ATOM 791 O O . ILE A 1 99 ? 6.088 -5.694 0.386 1.00 95.94 99 ILE A O 1
ATOM 795 N N . LEU A 1 100 ? 5.657 -3.534 -0.033 1.00 98.25 100 LEU A N 1
ATOM 796 C CA . LEU A 1 100 ? 5.875 -3.625 -1.479 1.00 98.25 100 LEU A CA 1
ATOM 797 C C . LEU A 1 100 ? 7.354 -3.613 -1.893 1.00 98.25 100 LEU A C 1
ATOM 799 O O . LEU A 1 100 ? 7.660 -3.902 -3.051 1.00 98.25 100 LEU A O 1
ATOM 803 N N . GLN A 1 101 ? 8.287 -3.368 -0.966 1.00 96.44 101 GLN A N 1
ATOM 804 C CA . GLN A 1 101 ? 9.722 -3.353 -1.259 1.00 96.44 101 GLN A CA 1
ATOM 805 C C . GLN A 1 101 ? 10.227 -4.687 -1.828 1.00 96.44 101 GLN A C 1
ATOM 807 O O . GLN A 1 101 ? 11.154 -4.689 -2.641 1.00 96.44 101 GLN A O 1
ATOM 812 N N . ILE A 1 102 ? 9.577 -5.806 -1.486 1.00 97.12 102 ILE A N 1
ATOM 813 C CA . ILE A 1 102 ? 9.894 -7.130 -2.045 1.00 97.12 102 ILE A CA 1
ATOM 814 C C . ILE A 1 102 ? 9.776 -7.181 -3.570 1.00 97.12 102 ILE A C 1
ATOM 816 O O . ILE A 1 102 ? 10.406 -8.032 -4.189 1.00 97.12 102 ILE A O 1
ATOM 820 N N . TYR A 1 103 ? 8.999 -6.282 -4.180 1.00 98.44 103 TYR A N 1
ATOM 821 C CA . TYR A 1 103 ? 8.854 -6.201 -5.629 1.00 98.44 103 TYR A CA 1
ATOM 822 C C . TYR A 1 103 ? 9.848 -5.240 -6.268 1.00 98.44 103 TYR A C 1
ATOM 824 O O . TYR A 1 103 ? 10.157 -5.420 -7.439 1.00 98.44 103 TYR A O 1
ATOM 832 N N . LEU A 1 104 ? 10.374 -4.251 -5.541 1.00 97.12 104 LEU A N 1
ATOM 833 C CA . LEU A 1 104 ? 11.381 -3.329 -6.074 1.00 97.12 104 LEU A CA 1
ATOM 834 C C . LEU A 1 104 ? 12.797 -3.908 -5.953 1.00 97.12 104 LEU A C 1
ATOM 836 O O . LEU A 1 104 ? 13.535 -3.916 -6.938 1.00 97.12 104 LEU A O 1
ATOM 840 N N . LYS A 1 105 ? 13.147 -4.429 -4.769 1.00 95.06 105 LYS A N 1
ATOM 841 C CA . LYS A 1 105 ? 14.472 -4.990 -4.438 1.00 95.06 105 LYS A CA 1
ATOM 842 C C . LYS A 1 105 ? 14.338 -6.388 -3.815 1.00 95.06 105 LYS A C 1
ATOM 844 O O . LYS A 1 105 ? 14.633 -6.570 -2.632 1.00 95.06 105 LYS A O 1
ATOM 849 N N . PRO A 1 106 ? 13.838 -7.391 -4.563 1.00 95.62 106 PRO A N 1
ATOM 850 C CA . PRO A 1 106 ? 13.599 -8.740 -4.042 1.00 95.62 106 PRO A CA 1
ATOM 851 C C . PRO A 1 106 ? 14.844 -9.400 -3.435 1.00 95.62 106 PRO A C 1
ATOM 853 O O . PRO A 1 106 ? 14.719 -10.262 -2.568 1.00 95.62 106 PRO A O 1
ATOM 856 N N . GLU A 1 107 ? 16.038 -9.042 -3.889 1.00 94.94 107 GLU A N 1
ATOM 857 C CA . GLU A 1 107 ? 17.327 -9.534 -3.403 1.00 94.94 107 GLU A CA 1
ATOM 858 C C . GLU A 1 107 ? 17.660 -9.100 -1.967 1.00 94.94 107 GLU A C 1
ATOM 860 O O . GLU A 1 107 ? 18.504 -9.722 -1.325 1.00 94.94 107 GLU A O 1
ATOM 865 N N . GLU A 1 108 ? 16.986 -8.076 -1.431 1.00 92.06 108 GLU A N 1
ATOM 866 C CA . GLU A 1 108 ? 17.182 -7.614 -0.051 1.00 92.06 108 GLU A CA 1
ATOM 867 C C . GLU A 1 108 ? 16.463 -8.490 0.991 1.00 92.06 108 GLU A C 1
ATOM 869 O O . GLU A 1 108 ? 16.688 -8.290 2.186 1.00 92.06 108 GLU A O 1
ATOM 874 N N . PHE A 1 109 ? 15.634 -9.450 0.555 1.00 92.81 109 PHE A N 1
ATOM 875 C CA . PHE A 1 109 ? 14.748 -10.239 1.417 1.00 92.81 109 PHE A CA 1
ATOM 876 C C . PHE A 1 109 ? 14.903 -11.746 1.204 1.00 92.81 109 PHE A C 1
ATOM 878 O O . PHE A 1 109 ? 14.919 -12.254 0.075 1.00 92.81 109 PHE A O 1
ATOM 885 N N . SER A 1 110 ? 14.917 -12.477 2.314 1.00 93.81 110 SER A N 1
ATOM 886 C CA . SER A 1 110 ? 14.798 -13.935 2.352 1.00 93.81 110 SER A CA 1
ATOM 887 C C . SER A 1 110 ? 13.414 -14.421 1.891 1.00 93.81 110 SER A C 1
ATOM 889 O O . SER A 1 110 ? 12.456 -13.652 1.775 1.00 93.81 110 SER A O 1
ATOM 891 N N . ALA A 1 111 ? 13.289 -15.725 1.630 1.00 95.38 111 ALA A N 1
ATOM 892 C CA . ALA A 1 111 ? 12.007 -16.341 1.278 1.00 95.38 111 ALA A CA 1
ATOM 893 C C . ALA A 1 111 ? 10.958 -16.195 2.400 1.00 95.38 111 ALA A C 1
ATOM 895 O O . ALA A 1 111 ? 9.788 -15.916 2.119 1.00 95.38 111 ALA A O 1
ATOM 896 N N . ASP A 1 112 ? 11.385 -16.310 3.658 1.00 95.06 112 ASP A N 1
ATOM 897 C CA . ASP A 1 112 ? 10.512 -16.183 4.828 1.00 95.06 112 ASP A CA 1
ATOM 898 C C . ASP A 1 112 ? 10.002 -14.748 4.994 1.00 95.06 112 ASP A C 1
ATOM 900 O O . ASP A 1 112 ? 8.811 -14.533 5.223 1.00 95.06 112 ASP A O 1
ATOM 904 N N . GLU A 1 113 ? 10.869 -13.749 4.801 1.00 93.38 113 GLU A N 1
ATOM 905 C CA . GLU A 1 113 ? 10.473 -12.336 4.835 1.00 93.38 113 GLU A CA 1
ATOM 906 C C . GLU A 1 113 ? 9.475 -12.006 3.723 1.00 93.38 113 GLU A C 1
ATOM 908 O O . GLU A 1 113 ? 8.452 -11.373 3.989 1.00 93.38 113 GLU A O 1
ATOM 913 N N . LYS A 1 114 ? 9.714 -12.492 2.497 1.00 95.81 114 LYS A N 1
ATOM 914 C CA . LYS A 1 114 ? 8.774 -12.322 1.375 1.00 95.81 114 LYS A CA 1
ATOM 915 C C . LYS A 1 114 ? 7.411 -12.928 1.692 1.00 95.81 114 LYS A C 1
ATOM 917 O O . LYS A 1 114 ? 6.386 -12.286 1.476 1.00 95.81 114 LYS A O 1
ATOM 922 N N . THR A 1 115 ? 7.391 -14.134 2.255 1.00 96.56 115 THR A N 1
ATOM 923 C CA . THR A 1 115 ? 6.155 -14.813 2.673 1.00 96.56 115 THR A CA 1
ATOM 924 C C . THR A 1 115 ? 5.422 -14.019 3.755 1.00 96.56 115 THR A C 1
ATOM 926 O O . THR A 1 115 ? 4.220 -13.781 3.644 1.00 96.56 115 THR A O 1
ATOM 929 N N . ALA A 1 116 ? 6.140 -13.528 4.767 1.00 93.88 116 ALA A N 1
ATOM 930 C CA . ALA A 1 116 ? 5.558 -12.708 5.824 1.00 93.88 116 ALA A CA 1
ATOM 931 C C . ALA A 1 116 ? 4.998 -11.374 5.297 1.00 93.88 116 ALA A C 1
ATOM 933 O O . ALA A 1 116 ? 3.948 -10.924 5.756 1.00 93.88 116 ALA A O 1
ATOM 934 N N . MET A 1 117 ? 5.668 -10.738 4.332 1.00 95.50 117 MET A N 1
ATOM 935 C CA . MET A 1 117 ? 5.217 -9.476 3.732 1.00 95.50 117 MET A CA 1
ATOM 936 C C . MET A 1 117 ? 3.968 -9.669 2.861 1.00 95.50 117 MET A C 1
ATOM 938 O O . MET A 1 117 ? 3.047 -8.863 2.972 1.00 95.50 117 MET A O 1
ATOM 942 N N . ARG A 1 118 ? 3.869 -10.768 2.097 1.00 96.88 118 ARG A N 1
ATOM 943 C CA . ARG A 1 118 ? 2.638 -11.146 1.372 1.00 96.88 118 ARG A CA 1
ATOM 944 C C . ARG A 1 118 ? 1.472 -11.400 2.317 1.00 96.88 118 ARG A C 1
ATOM 946 O O . ARG A 1 118 ? 0.394 -10.848 2.118 1.00 96.88 118 ARG A O 1
ATOM 953 N N . LYS A 1 119 ? 1.715 -12.147 3.398 1.00 94.75 119 LYS A N 1
ATOM 954 C CA . LYS A 1 119 ? 0.703 -12.408 4.427 1.00 94.75 119 LYS A CA 1
ATOM 955 C C . LYS A 1 119 ? 0.179 -11.109 5.047 1.00 94.75 119 LYS A C 1
ATOM 957 O O . LYS A 1 119 ? -1.019 -10.944 5.210 1.00 94.75 119 LYS A O 1
ATOM 962 N N . LYS A 1 120 ? 1.059 -10.144 5.339 1.00 93.06 120 LYS A N 1
ATOM 963 C CA . LYS A 1 120 ? 0.663 -8.812 5.843 1.00 93.06 120 LYS A CA 1
ATOM 964 C C . LYS A 1 120 ? -0.130 -7.972 4.834 1.00 93.06 120 LYS A C 1
ATOM 966 O O . LYS A 1 120 ? -0.754 -6.994 5.246 1.00 93.06 120 LYS A O 1
ATOM 971 N N . LEU A 1 121 ? -0.034 -8.283 3.542 1.00 94.56 121 LEU A N 1
ATOM 972 C CA . LEU A 1 121 ? -0.734 -7.574 2.476 1.00 94.56 121 LEU A CA 1
ATOM 973 C C . LEU A 1 121 ? -2.152 -8.122 2.273 1.00 94.56 121 LEU A C 1
ATOM 975 O O . LEU A 1 121 ? -3.066 -7.319 2.125 1.00 94.56 121 LEU A O 1
ATOM 979 N N . PHE A 1 122 ? -2.329 -9.447 2.302 1.00 94.94 122 PHE A N 1
ATOM 980 C CA . PHE A 1 122 ? -3.599 -10.095 1.947 1.00 94.94 122 PHE A CA 1
ATOM 981 C C . PHE A 1 122 ? -4.304 -10.840 3.086 1.00 94.94 122 PHE A C 1
ATOM 983 O O . PHE A 1 122 ? -5.529 -10.880 3.093 1.00 94.94 122 PHE A O 1
ATOM 990 N N . ASP A 1 123 ? -3.567 -11.373 4.061 1.00 92.88 123 ASP A N 1
ATOM 991 C CA . ASP A 1 123 ? -4.106 -12.217 5.137 1.00 92.88 123 ASP A CA 1
ATOM 992 C C . ASP A 1 123 ? -4.013 -11.503 6.497 1.00 92.88 123 ASP A C 1
ATOM 994 O O . ASP A 1 123 ? -3.582 -12.079 7.504 1.00 92.88 123 ASP A O 1
ATOM 998 N N . ASP A 1 124 ? -4.344 -10.211 6.514 1.00 92.44 124 ASP A N 1
ATOM 999 C CA . ASP A 1 124 ? -4.346 -9.377 7.714 1.00 92.44 124 ASP A CA 1
ATOM 1000 C C . ASP A 1 124 ? -5.732 -9.424 8.388 1.00 92.44 124 ASP A C 1
ATOM 1002 O O . ASP A 1 124 ? -6.679 -8.820 7.875 1.00 92.44 124 ASP A O 1
ATOM 1006 N N . PRO A 1 125 ? -5.886 -10.077 9.560 1.00 94.19 125 PRO A N 1
ATOM 1007 C CA . PRO A 1 125 ? -7.185 -10.168 10.226 1.00 94.19 125 PRO A CA 1
ATOM 1008 C C . PRO A 1 125 ? -7.774 -8.799 10.577 1.00 94.19 125 PRO A C 1
ATOM 1010 O O . PRO A 1 125 ? -8.993 -8.653 10.663 1.00 94.19 125 PRO A O 1
ATOM 1013 N N . GLN A 1 126 ? -6.927 -7.786 10.787 1.00 93.62 126 GLN A N 1
ATOM 1014 C CA . GLN A 1 126 ? -7.390 -6.435 11.077 1.00 93.62 126 GLN A CA 1
ATOM 1015 C C . GLN A 1 126 ? -8.018 -5.788 9.838 1.00 93.62 126 GLN A C 1
ATOM 1017 O O . GLN A 1 126 ? -9.000 -5.052 9.975 1.00 93.62 126 GLN A O 1
ATOM 1022 N N . LEU A 1 127 ? -7.491 -6.074 8.641 1.00 95.81 127 LEU A N 1
ATOM 1023 C CA . LEU A 1 127 ? -8.076 -5.622 7.378 1.00 95.81 127 LEU A CA 1
ATOM 1024 C C . LEU A 1 127 ? -9.467 -6.227 7.199 1.00 95.81 127 LEU A C 1
ATOM 1026 O O . LEU A 1 127 ? -10.410 -5.478 6.959 1.00 95.81 127 LEU A O 1
ATOM 1030 N N . ASP A 1 128 ? -9.613 -7.540 7.388 1.00 96.06 128 ASP A N 1
ATOM 1031 C CA . ASP A 1 128 ? -10.906 -8.224 7.264 1.00 96.06 128 ASP A CA 1
ATOM 1032 C C . ASP A 1 128 ? -11.947 -7.664 8.241 1.00 96.06 128 ASP A C 1
ATOM 1034 O O . ASP A 1 128 ? -13.052 -7.289 7.841 1.00 96.06 128 ASP A O 1
ATOM 1038 N N . GLN A 1 129 ? -11.576 -7.537 9.518 1.00 95.69 129 GLN A N 1
ATOM 1039 C CA . GLN A 1 129 ? -12.458 -6.991 10.553 1.00 95.69 129 GLN A CA 1
ATOM 1040 C C . GLN A 1 129 ? -12.864 -5.545 10.265 1.00 95.69 129 GLN A C 1
ATOM 1042 O O . GLN A 1 129 ? -14.007 -5.165 10.507 1.00 95.69 129 GLN A O 1
ATOM 1047 N N . THR A 1 130 ? -11.938 -4.729 9.762 1.00 96.25 130 THR A N 1
ATOM 1048 C CA . THR A 1 130 ? -12.202 -3.317 9.473 1.00 96.25 130 THR A CA 1
ATOM 1049 C C . THR A 1 130 ? -13.040 -3.155 8.209 1.00 96.25 130 THR A C 1
ATOM 1051 O O . THR A 1 130 ? -13.979 -2.362 8.208 1.00 96.25 130 THR A O 1
ATOM 1054 N N . ALA A 1 131 ? -12.741 -3.911 7.149 1.00 96.50 131 ALA A N 1
ATOM 1055 C CA . ALA A 1 131 ? -13.484 -3.886 5.892 1.00 96.50 131 ALA A CA 1
ATOM 1056 C C . ALA A 1 131 ? -14.950 -4.294 6.093 1.00 96.50 131 ALA A C 1
ATOM 1058 O O . ALA A 1 131 ? -15.838 -3.663 5.525 1.00 96.50 131 ALA A O 1
ATOM 1059 N N . ALA A 1 132 ? -15.217 -5.262 6.978 1.00 96.88 132 ALA A N 1
ATOM 1060 C CA . ALA A 1 132 ? -16.569 -5.696 7.337 1.00 96.88 132 ALA A CA 1
ATOM 1061 C C . ALA A 1 132 ? -17.449 -4.597 7.974 1.00 96.88 132 ALA A C 1
ATOM 1063 O O . ALA A 1 132 ? -18.664 -4.757 8.056 1.00 96.88 132 ALA A O 1
ATOM 1064 N N . LEU A 1 133 ? -16.866 -3.474 8.417 1.00 94.94 133 LEU A N 1
ATOM 1065 C CA . LEU A 1 133 ? -17.606 -2.322 8.955 1.00 94.94 133 LEU A CA 1
ATOM 1066 C C . LEU A 1 133 ? -18.116 -1.365 7.861 1.00 94.94 133 LEU A C 1
ATOM 1068 O O . LEU A 1 133 ? -18.809 -0.384 8.158 1.00 94.94 133 LEU A O 1
ATOM 1072 N N . PHE A 1 134 ? -17.732 -1.592 6.604 1.00 95.25 134 PHE A N 1
ATOM 1073 C CA . PHE A 1 134 ? -18.164 -0.809 5.450 1.00 95.25 134 PHE A CA 1
ATOM 1074 C C . PHE A 1 134 ? -19.265 -1.547 4.681 1.00 95.25 134 PHE A C 1
ATOM 1076 O O . PHE A 1 134 ? -19.436 -2.754 4.812 1.00 95.25 134 PHE A O 1
ATOM 1083 N N . SER A 1 135 ? -20.040 -0.802 3.890 1.00 95.12 135 SER A N 1
ATOM 1084 C CA . SER A 1 135 ? -21.171 -1.347 3.126 1.00 95.12 135 SER A CA 1
ATOM 1085 C C . SER A 1 135 ? -20.750 -2.346 2.049 1.00 95.12 135 SER A C 1
ATOM 1087 O O . SER A 1 135 ? -21.520 -3.244 1.730 1.00 95.12 135 SER A O 1
ATOM 1089 N N . ASP A 1 136 ? -19.542 -2.182 1.508 1.00 96.88 136 ASP A N 1
ATOM 1090 C CA . ASP A 1 136 ? -18.932 -3.083 0.532 1.00 96.88 136 ASP A CA 1
ATOM 1091 C C . ASP A 1 136 ? -17.502 -3.435 0.995 1.00 96.88 136 ASP A C 1
ATOM 1093 O O . ASP A 1 136 ? -16.561 -2.662 0.773 1.00 96.88 136 ASP A O 1
ATOM 1097 N N . PRO A 1 137 ? -17.323 -4.564 1.708 1.00 95.75 137 PRO A N 1
ATOM 1098 C CA . PRO A 1 137 ? -16.019 -4.975 2.221 1.00 95.75 137 PRO A CA 1
ATOM 1099 C C . PRO A 1 137 ? -14.983 -5.263 1.128 1.00 95.75 137 PRO A C 1
ATOM 1101 O O . PRO A 1 137 ? -13.803 -4.971 1.318 1.00 95.75 137 PRO A O 1
ATOM 1104 N N . GLU A 1 138 ? -15.398 -5.801 -0.019 1.00 93.94 138 GLU A N 1
ATOM 1105 C CA . GLU A 1 138 ? -14.480 -6.176 -1.103 1.00 93.94 138 GLU A CA 1
ATOM 1106 C C . GLU A 1 138 ? -13.993 -4.944 -1.873 1.00 93.94 138 GLU A C 1
ATOM 1108 O O . GLU A 1 138 ? -12.794 -4.803 -2.148 1.00 93.94 138 GLU A O 1
ATOM 1113 N N . GLN A 1 139 ? -14.884 -3.976 -2.115 1.00 94.81 139 GLN A N 1
ATOM 1114 C CA . GLN A 1 139 ? -14.470 -2.655 -2.582 1.00 94.81 139 GLN A CA 1
ATOM 1115 C C . GLN A 1 139 ? -13.493 -2.016 -1.590 1.00 94.81 139 GLN A C 1
ATOM 1117 O O . GLN A 1 139 ? -12.468 -1.463 -1.991 1.00 94.81 139 GLN A O 1
ATOM 1122 N N . LYS A 1 140 ? -13.752 -2.142 -0.283 1.00 95.81 140 LYS A N 1
ATOM 1123 C CA . LYS A 1 140 ? -12.880 -1.557 0.735 1.00 95.81 140 LYS A CA 1
ATOM 1124 C C . LYS A 1 140 ? -11.491 -2.196 0.770 1.00 95.81 140 LYS A C 1
ATOM 1126 O O . LYS A 1 140 ? -10.501 -1.486 0.924 1.00 95.81 140 LYS A O 1
ATOM 1131 N N . LYS A 1 141 ? -11.381 -3.509 0.568 1.00 95.69 141 LYS A N 1
ATOM 1132 C CA . LYS A 1 141 ? -10.083 -4.187 0.407 1.00 95.69 141 LYS A CA 1
ATOM 1133 C C . LYS A 1 141 ? -9.337 -3.716 -0.844 1.00 95.69 141 LYS A C 1
ATOM 1135 O O . LYS A 1 141 ? -8.123 -3.526 -0.790 1.00 95.69 141 LYS A O 1
ATOM 1140 N N . SER A 1 142 ? -10.057 -3.446 -1.931 1.00 94.38 142 SER A N 1
ATOM 1141 C CA . SER A 1 142 ? -9.471 -2.866 -3.147 1.00 94.38 142 SER A CA 1
ATOM 1142 C C . SER A 1 142 ? -8.919 -1.457 -2.884 1.00 94.38 142 SER A C 1
ATOM 1144 O O . SER A 1 142 ? -7.765 -1.176 -3.201 1.00 94.38 142 SER A O 1
ATOM 1146 N N . GLU A 1 143 ? -9.675 -0.599 -2.186 1.00 96.06 143 GLU A N 1
ATOM 1147 C CA . GLU A 1 143 ? -9.202 0.729 -1.759 1.00 96.06 143 GLU A CA 1
ATOM 1148 C C . GLU A 1 143 ? -7.961 0.660 -0.854 1.00 96.06 143 GLU A C 1
ATOM 1150 O O . GLU A 1 143 ? -7.098 1.541 -0.903 1.00 96.06 143 GLU A O 1
ATOM 1155 N N . TYR A 1 144 ? -7.863 -0.374 -0.013 1.00 97.75 144 TYR A N 1
ATOM 1156 C CA . TYR A 1 144 ? -6.695 -0.597 0.836 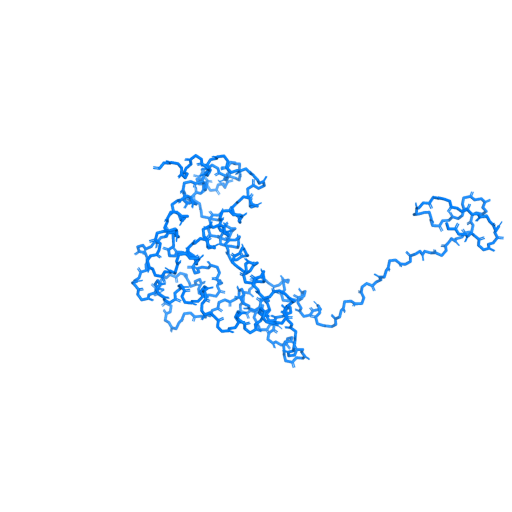1.00 97.75 144 TYR A CA 1
ATOM 1157 C C . TYR A 1 144 ? -5.450 -0.857 -0.018 1.00 97.75 144 TYR A C 1
ATOM 1159 O O . TYR A 1 144 ? -4.436 -0.186 0.183 1.00 97.75 144 TYR A O 1
ATOM 1167 N N . LEU A 1 145 ? -5.532 -1.762 -1.000 1.00 97.75 145 LEU A N 1
ATOM 1168 C CA . LEU A 1 145 ? -4.419 -2.049 -1.908 1.00 97.75 145 LEU A CA 1
ATOM 1169 C C . LEU A 1 145 ? -4.032 -0.817 -2.731 1.00 97.75 145 LEU A C 1
ATOM 1171 O O . LEU A 1 145 ? -2.851 -0.475 -2.783 1.00 97.75 145 LEU A O 1
ATOM 1175 N N . GLU A 1 146 ? -5.006 -0.097 -3.297 1.00 96.62 146 GLU A N 1
ATOM 1176 C CA . GLU A 1 146 ? -4.752 1.150 -4.029 1.00 96.62 146 GLU A CA 1
ATOM 1177 C C . GLU A 1 146 ? -3.992 2.171 -3.175 1.00 96.62 146 GLU A C 1
ATOM 1179 O O . GLU A 1 146 ? -3.023 2.780 -3.639 1.00 96.62 146 GLU A O 1
ATOM 1184 N N . ARG A 1 147 ? -4.402 2.355 -1.912 1.00 97.75 147 ARG A N 1
ATOM 1185 C CA . ARG A 1 147 ? -3.721 3.269 -0.991 1.00 97.75 147 ARG A CA 1
ATOM 1186 C C . ARG A 1 147 ? -2.315 2.787 -0.650 1.00 97.75 147 ARG A C 1
ATOM 1188 O O . ARG A 1 147 ? -1.394 3.596 -0.689 1.00 97.75 147 ARG A O 1
ATOM 1195 N N . ILE A 1 148 ? -2.133 1.500 -0.362 1.00 98.31 148 ILE A N 1
ATOM 1196 C CA . ILE A 1 148 ? -0.809 0.920 -0.103 1.00 98.31 148 ILE A CA 1
ATOM 1197 C C . ILE A 1 148 ? 0.131 1.155 -1.290 1.00 98.31 148 ILE A C 1
ATOM 1199 O O . ILE A 1 148 ? 1.258 1.610 -1.095 1.00 98.31 148 ILE A O 1
ATOM 1203 N N . CYS A 1 149 ? -0.329 0.910 -2.516 1.00 98.69 149 CYS A N 1
ATOM 1204 C CA . CYS A 1 149 ? 0.457 1.151 -3.721 1.00 98.69 149 CYS A CA 1
ATOM 1205 C C . CYS A 1 149 ? 0.771 2.638 -3.923 1.00 98.69 149 CYS A C 1
ATOM 1207 O O . CYS A 1 149 ? 1.921 2.989 -4.183 1.00 98.69 149 CYS A O 1
ATOM 1209 N N . ARG A 1 150 ? -0.221 3.521 -3.761 1.00 98.00 150 ARG A N 1
ATOM 1210 C CA . ARG A 1 150 ? -0.039 4.973 -3.902 1.00 98.00 150 ARG A CA 1
ATOM 1211 C C . ARG A 1 150 ? 0.980 5.506 -2.902 1.00 98.00 150 ARG A C 1
ATOM 1213 O O . ARG A 1 150 ? 1.903 6.210 -3.304 1.00 98.00 150 ARG A O 1
ATOM 1220 N N . ASP A 1 151 ? 0.817 5.152 -1.630 1.00 97.31 151 ASP A N 1
ATOM 1221 C CA . ASP A 1 151 ? 1.692 5.608 -0.554 1.00 97.31 151 ASP A CA 1
ATOM 1222 C C . ASP A 1 151 ? 3.118 5.059 -0.761 1.00 97.31 151 ASP A C 1
ATOM 1224 O O . ASP A 1 151 ? 4.089 5.743 -0.453 1.00 97.31 151 ASP A O 1
ATOM 1228 N N . TYR A 1 152 ? 3.282 3.855 -1.328 1.00 98.44 152 TYR A N 1
ATOM 1229 C CA . TYR A 1 152 ? 4.608 3.326 -1.673 1.00 98.44 152 TYR A CA 1
ATOM 1230 C C . TYR A 1 152 ? 5.287 4.115 -2.797 1.00 98.44 152 TYR A C 1
ATOM 1232 O O . TYR A 1 152 ? 6.458 4.471 -2.673 1.00 98.44 152 TYR A O 1
ATOM 1240 N N . ILE A 1 153 ? 4.562 4.402 -3.883 1.00 97.44 153 ILE A N 1
ATOM 1241 C CA . ILE A 1 153 ? 5.097 5.181 -5.008 1.00 97.44 153 ILE A CA 1
ATOM 1242 C C . ILE A 1 153 ? 5.535 6.561 -4.518 1.00 97.44 153 ILE A C 1
ATOM 1244 O O . ILE A 1 153 ? 6.652 6.989 -4.797 1.00 97.44 153 ILE A O 1
ATOM 1248 N N . GLU A 1 154 ? 4.687 7.224 -3.735 1.00 94.62 154 GLU A N 1
ATOM 1249 C CA . GLU A 1 154 ? 4.980 8.535 -3.164 1.00 94.62 154 GLU A CA 1
ATOM 1250 C C . GLU A 1 154 ? 6.187 8.510 -2.222 1.00 94.62 154 GLU A C 1
ATOM 1252 O O . GLU A 1 154 ? 7.107 9.297 -2.399 1.00 94.62 154 GLU A O 1
ATOM 1257 N N . ILE A 1 155 ? 6.215 7.606 -1.241 1.00 93.56 155 ILE A N 1
ATOM 1258 C CA . ILE A 1 155 ? 7.219 7.649 -0.167 1.00 93.56 155 ILE A CA 1
ATOM 1259 C C . ILE A 1 155 ? 8.554 7.028 -0.587 1.00 93.56 155 ILE A C 1
ATOM 1261 O O . ILE A 1 155 ? 9.599 7.464 -0.111 1.00 93.56 155 ILE A O 1
ATOM 1265 N N . PHE A 1 156 ? 8.548 5.994 -1.432 1.00 94.69 156 PHE A N 1
ATOM 1266 C CA . PHE A 1 156 ? 9.749 5.204 -1.722 1.00 94.69 156 PHE A CA 1
ATOM 1267 C C . PHE A 1 156 ? 10.220 5.292 -3.167 1.00 94.69 156 PHE A C 1
ATOM 1269 O O . PHE A 1 156 ? 11.415 5.136 -3.395 1.00 94.69 156 PHE A O 1
ATOM 1276 N N . MET A 1 157 ? 9.338 5.541 -4.139 1.00 94.75 157 MET A N 1
ATOM 1277 C CA . MET A 1 157 ? 9.771 5.654 -5.535 1.00 94.75 157 MET A CA 1
ATOM 1278 C C . MET A 1 157 ? 10.098 7.096 -5.919 1.00 94.75 157 MET A C 1
ATOM 1280 O O . MET A 1 157 ? 11.201 7.362 -6.391 1.00 94.75 157 MET A O 1
ATOM 1284 N N . GLU A 1 158 ? 9.179 8.032 -5.673 1.00 91.44 158 GLU A N 1
ATOM 1285 C CA . GLU A 1 158 ? 9.367 9.459 -5.978 1.00 91.44 158 GLU A CA 1
ATOM 1286 C C . GLU A 1 158 ? 10.459 10.109 -5.104 1.00 91.44 158 GLU A C 1
ATOM 1288 O O . GLU A 1 158 ? 11.104 11.081 -5.504 1.00 91.44 158 GLU A O 1
ATOM 1293 N N . GLU A 1 159 ? 10.732 9.540 -3.928 1.00 87.81 159 GLU A N 1
ATOM 1294 C CA . GLU A 1 159 ? 11.780 10.022 -3.027 1.00 87.81 159 GLU A CA 1
ATOM 1295 C C . GLU A 1 159 ? 13.152 9.358 -3.247 1.00 87.81 159 GLU A C 1
ATOM 1297 O O . GLU A 1 159 ? 14.160 9.868 -2.745 1.00 87.81 159 GLU A O 1
ATOM 1302 N N . ASP A 1 160 ? 13.243 8.265 -4.018 1.00 86.25 160 ASP A N 1
ATOM 1303 C CA . ASP A 1 160 ? 14.525 7.607 -4.300 1.00 86.25 160 ASP A CA 1
ATOM 1304 C C . ASP A 1 160 ? 15.266 8.319 -5.443 1.00 86.25 160 ASP A C 1
ATOM 1306 O O . ASP A 1 160 ? 14.991 8.143 -6.633 1.00 86.25 160 ASP A O 1
ATOM 1310 N N . ASN A 1 161 ? 16.287 9.094 -5.073 1.00 83.12 161 ASN A N 1
ATOM 1311 C CA . ASN A 1 161 ? 17.162 9.814 -6.004 1.00 83.12 161 ASN A CA 1
ATOM 1312 C C . ASN A 1 161 ? 17.843 8.917 -7.055 1.00 83.12 161 ASN A C 1
ATOM 1314 O O . ASN A 1 161 ? 18.268 9.424 -8.097 1.00 83.12 161 ASN A O 1
ATOM 1318 N N . ARG A 1 162 ? 17.987 7.610 -6.793 1.00 83.50 162 ARG A N 1
ATOM 1319 C CA . ARG A 1 162 ? 18.558 6.646 -7.748 1.00 83.50 162 ARG A CA 1
ATOM 1320 C C . ARG A 1 162 ? 17.565 6.313 -8.855 1.00 83.50 162 ARG A C 1
ATOM 1322 O O . ARG A 1 162 ? 17.992 6.073 -9.978 1.00 83.50 162 ARG A O 1
ATOM 1329 N N . LEU A 1 163 ? 16.269 6.316 -8.541 1.00 82.81 163 LEU A N 1
ATOM 1330 C CA . LEU A 1 163 ? 15.197 6.107 -9.512 1.00 82.81 163 LEU A CA 1
ATOM 1331 C C . LEU A 1 163 ? 14.899 7.402 -10.273 1.00 82.81 163 LEU A C 1
ATOM 1333 O O . LEU A 1 163 ? 14.828 7.400 -11.495 1.00 82.81 163 LEU A O 1
ATOM 1337 N N . MET A 1 164 ? 14.804 8.521 -9.553 1.00 80.06 164 MET A N 1
ATOM 1338 C CA . MET A 1 164 ? 14.402 9.825 -10.094 1.00 80.06 164 MET A CA 1
ATOM 1339 C C . MET A 1 164 ? 15.493 10.570 -10.880 1.00 80.06 164 MET A C 1
ATOM 1341 O O . MET A 1 164 ? 15.216 11.613 -11.467 1.00 80.06 164 MET A O 1
ATOM 1345 N N . GLY A 1 165 ? 16.732 10.066 -10.887 1.00 62.59 165 GLY A N 1
ATOM 1346 C CA . GLY A 1 165 ? 17.862 10.690 -11.575 1.00 62.59 165 GLY A CA 1
ATOM 1347 C C . GLY A 1 165 ? 18.242 12.047 -10.972 1.00 62.59 165 GLY A C 1
ATOM 1348 O O . GLY A 1 165 ? 17.774 13.097 -11.406 1.00 62.59 165 GLY A O 1
ATOM 1349 N N . SER A 1 166 ? 19.133 12.061 -9.978 1.00 58.66 166 SER A N 1
ATOM 1350 C CA . SER A 1 166 ? 19.650 13.323 -9.431 1.00 58.66 166 SER A CA 1
ATOM 1351 C C . SER A 1 166 ? 20.756 13.920 -10.307 1.00 58.66 166 SER A C 1
ATOM 1353 O O . SER A 1 166 ? 21.693 13.229 -10.705 1.00 58.66 166 SER A O 1
ATOM 1355 N N . ILE A 1 167 ? 20.685 15.232 -10.547 1.00 54.06 167 ILE A N 1
ATOM 1356 C CA . ILE A 1 167 ? 21.807 16.034 -11.046 1.00 54.06 167 ILE A CA 1
ATOM 1357 C C . ILE A 1 167 ? 22.111 17.082 -9.970 1.00 54.06 167 ILE A C 1
ATOM 1359 O O . ILE A 1 167 ? 21.274 17.933 -9.679 1.00 54.06 167 ILE A O 1
ATOM 1363 N N . PHE A 1 168 ? 23.297 17.004 -9.359 1.00 53.88 168 PHE A N 1
ATOM 1364 C CA . PHE A 1 168 ? 23.775 17.944 -8.329 1.00 53.88 168 PHE A CA 1
ATOM 1365 C C . PHE A 1 168 ? 22.830 18.152 -7.127 1.00 53.88 168 PHE A C 1
ATOM 1367 O O . PHE A 1 168 ? 22.728 19.254 -6.599 1.00 53.88 168 PHE A O 1
ATOM 1374 N N . GLY A 1 169 ? 22.134 17.106 -6.670 1.00 56.03 169 GLY A N 1
ATOM 1375 C CA . GLY A 1 169 ? 21.318 17.177 -5.450 1.00 56.03 169 GLY A CA 1
ATOM 1376 C C . GLY A 1 169 ? 19.954 17.855 -5.617 1.00 56.03 169 GLY A C 1
ATOM 1377 O O . GLY A 1 169 ? 19.183 17.881 -4.663 1.00 56.03 169 GLY A O 1
ATOM 1378 N N . PHE A 1 170 ? 19.611 18.328 -6.819 1.00 56.78 170 PHE A N 1
ATOM 1379 C CA . PHE A 1 170 ? 18.262 18.793 -7.139 1.00 56.78 170 PHE A CA 1
ATOM 1380 C C . PHE A 1 170 ? 17.459 17.655 -7.771 1.00 56.78 170 PHE A C 1
ATOM 1382 O O . PHE A 1 170 ? 17.883 17.053 -8.763 1.00 56.78 170 PHE A O 1
ATOM 1389 N N . LYS A 1 171 ? 16.289 17.353 -7.197 1.00 57.38 171 LYS A N 1
ATOM 1390 C CA . LYS A 1 171 ? 15.331 16.425 -7.803 1.00 57.38 171 LYS A CA 1
ATOM 1391 C C . LYS A 1 171 ? 14.767 17.046 -9.077 1.00 57.38 171 LYS A C 1
ATOM 1393 O O . LYS A 1 171 ? 14.271 18.172 -9.065 1.00 57.38 171 LYS A O 1
ATOM 1398 N N . ARG A 1 172 ? 14.814 16.306 -10.185 1.00 60.78 172 ARG A N 1
ATOM 1399 C CA . ARG A 1 172 ? 14.042 16.648 -11.380 1.00 60.78 172 ARG A CA 1
ATOM 1400 C C . ARG A 1 172 ? 12.636 16.088 -11.204 1.00 60.78 172 ARG A C 1
ATOM 1402 O O . ARG A 1 172 ? 12.366 14.959 -11.577 1.00 60.78 172 ARG A O 1
ATOM 1409 N N . GLU A 1 173 ? 11.736 16.895 -10.649 1.00 65.38 173 GLU A N 1
ATOM 1410 C CA . GLU A 1 173 ? 10.300 16.564 -10.632 1.00 65.38 173 GLU A CA 1
ATOM 1411 C C . GLU A 1 173 ? 9.704 16.512 -12.050 1.00 65.38 173 GLU A C 1
ATOM 1413 O O . GLU A 1 173 ? 8.681 15.872 -12.284 1.00 65.38 173 GLU A O 1
ATOM 1418 N N . LYS A 1 174 ? 10.365 17.158 -13.023 1.00 71.88 174 LYS A N 1
ATOM 1419 C CA . LYS A 1 174 ? 9.996 17.083 -14.439 1.00 71.88 174 LYS A CA 1
ATOM 1420 C C . LYS A 1 174 ? 10.241 15.671 -14.980 1.00 71.88 174 LYS A C 1
ATOM 1422 O O . LYS A 1 174 ? 11.368 15.185 -14.916 1.00 71.88 174 LYS A O 1
ATOM 1427 N N . ASN A 1 175 ? 9.217 15.094 -15.609 1.00 83.06 175 ASN A N 1
ATOM 1428 C CA . ASN A 1 175 ? 9.221 13.781 -16.267 1.00 83.06 175 ASN A CA 1
ATOM 1429 C C . ASN A 1 175 ? 9.324 12.579 -15.312 1.00 83.06 175 ASN A C 1
ATOM 1431 O O . ASN A 1 175 ? 9.930 11.561 -15.661 1.00 83.06 175 ASN A O 1
ATOM 1435 N N . LYS A 1 176 ? 8.760 12.681 -14.103 1.00 88.44 176 LYS A N 1
ATOM 1436 C CA . LYS A 1 176 ? 8.747 11.584 -13.123 1.00 88.44 176 LYS A CA 1
ATOM 1437 C C . LYS A 1 176 ? 8.159 10.286 -13.686 1.00 88.44 176 LYS A C 1
ATOM 1439 O O . LYS A 1 176 ? 8.685 9.209 -13.424 1.00 88.44 176 LYS A O 1
ATOM 1444 N N . GLU A 1 177 ? 7.149 10.397 -14.540 1.00 91.94 177 GLU A N 1
ATOM 1445 C CA . GLU A 1 177 ? 6.521 9.301 -15.269 1.00 91.94 177 GLU A CA 1
ATOM 1446 C C . GLU A 1 177 ? 7.540 8.490 -16.079 1.00 91.94 177 GLU A C 1
ATOM 1448 O O . GLU A 1 177 ? 7.514 7.263 -16.054 1.00 91.94 177 GLU A O 1
ATOM 1453 N N . LYS A 1 178 ? 8.509 9.160 -16.713 1.00 92.25 178 LYS A N 1
ATOM 1454 C CA . LYS A 1 178 ? 9.541 8.524 -17.533 1.00 92.25 178 LYS A CA 1
ATOM 1455 C C . LYS A 1 178 ? 10.585 7.819 -16.677 1.00 92.25 178 LYS A C 1
ATOM 1457 O O . LYS A 1 178 ? 11.006 6.712 -16.999 1.00 92.25 178 LYS A O 1
ATOM 1462 N N . TYR A 1 179 ? 11.024 8.465 -15.599 1.00 91.56 179 TYR A N 1
ATOM 1463 C CA . TYR A 1 179 ? 12.039 7.906 -14.703 1.00 91.56 179 TYR A CA 1
ATOM 1464 C C . TYR A 1 179 ? 11.516 6.696 -13.927 1.00 91.56 179 TYR A C 1
ATOM 1466 O O . TYR A 1 179 ? 12.235 5.713 -13.743 1.00 91.56 179 TYR A O 1
ATOM 1474 N N . LEU A 1 180 ? 10.251 6.746 -13.510 1.00 94.94 180 LEU A N 1
ATOM 1475 C CA . LEU A 1 180 ? 9.636 5.695 -12.710 1.00 94.94 180 LEU A CA 1
ATOM 1476 C C . LEU A 1 180 ? 8.996 4.577 -13.542 1.00 94.94 180 LEU A C 1
ATOM 1478 O O . LEU A 1 180 ? 8.728 3.517 -12.984 1.00 94.94 180 LEU A O 1
ATOM 1482 N N . ALA A 1 181 ? 8.797 4.761 -14.851 1.00 96.25 181 ALA A N 1
ATOM 1483 C CA . ALA A 1 181 ? 8.176 3.766 -15.728 1.00 96.25 181 ALA A CA 1
ATOM 1484 C C . ALA A 1 181 ? 8.860 2.395 -15.674 1.00 96.25 181 ALA A C 1
ATOM 1486 O O . ALA A 1 181 ? 8.211 1.396 -15.377 1.00 96.25 181 ALA A O 1
ATOM 1487 N N . LYS A 1 182 ? 10.179 2.336 -15.901 1.00 96.12 182 LYS A N 1
ATOM 1488 C CA . LYS A 1 182 ? 10.918 1.065 -15.883 1.00 96.12 182 LYS A CA 1
ATOM 1489 C C . LYS A 1 182 ? 10.844 0.344 -14.524 1.00 96.12 182 LYS A C 1
ATOM 1491 O O . LYS A 1 182 ? 10.422 -0.811 -14.514 1.00 96.12 182 LYS A O 1
ATOM 1496 N N . PRO A 1 183 ? 11.197 0.968 -13.378 1.00 97.06 183 PRO A N 1
ATOM 1497 C CA . PRO A 1 183 ? 11.092 0.288 -12.087 1.00 97.06 183 PRO A CA 1
ATOM 1498 C C . PRO A 1 183 ? 9.642 -0.087 -11.744 1.00 97.06 183 PRO A C 1
ATOM 1500 O O . PRO A 1 183 ? 9.420 -1.157 -11.183 1.00 97.06 183 PRO A O 1
ATOM 1503 N N . ALA A 1 184 ? 8.647 0.726 -12.121 1.00 98.25 184 ALA A N 1
ATOM 1504 C CA . ALA A 1 184 ? 7.238 0.376 -11.944 1.00 98.25 184 ALA A CA 1
ATOM 1505 C C . ALA A 1 184 ? 6.828 -0.845 -12.788 1.00 98.25 184 ALA A C 1
ATOM 1507 O O . ALA A 1 184 ? 6.175 -1.751 -12.269 1.00 98.25 184 ALA A O 1
ATOM 1508 N N . ALA A 1 185 ? 7.248 -0.918 -14.054 1.00 98.62 185 ALA A N 1
ATOM 1509 C CA . ALA A 1 185 ? 6.996 -2.065 -14.922 1.00 98.62 185 ALA A CA 1
ATOM 1510 C C . ALA A 1 185 ? 7.631 -3.347 -14.363 1.00 98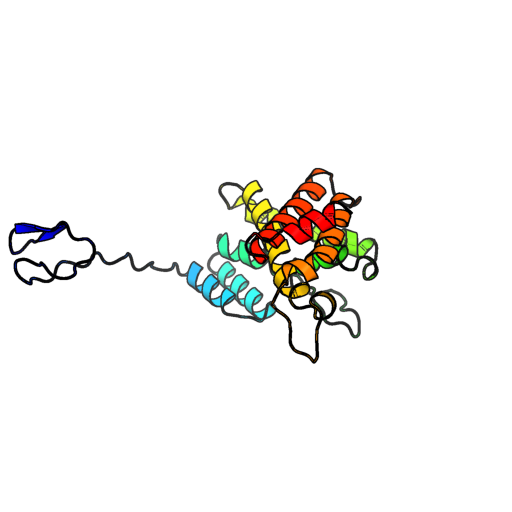.62 185 ALA A C 1
ATOM 1512 O O . ALA A 1 185 ? 6.974 -4.386 -14.298 1.00 98.62 185 ALA A O 1
ATOM 1513 N N . ASP A 1 186 ? 8.877 -3.273 -13.887 1.00 98.38 186 ASP A N 1
ATOM 1514 C CA . ASP A 1 186 ? 9.566 -4.406 -13.259 1.00 98.38 186 ASP A CA 1
ATOM 1515 C C . ASP A 1 186 ? 8.829 -4.901 -12.008 1.00 98.38 186 ASP A C 1
ATOM 1517 O O . ASP A 1 186 ? 8.651 -6.109 -11.830 1.00 98.38 186 ASP A O 1
ATOM 1521 N N . MET A 1 187 ? 8.340 -3.982 -11.168 1.00 98.62 187 MET A N 1
ATOM 1522 C CA . MET A 1 187 ? 7.493 -4.328 -10.026 1.00 98.62 187 MET A CA 1
ATOM 1523 C C . MET A 1 187 ? 6.200 -5.022 -10.469 1.00 98.62 187 MET A C 1
ATOM 1525 O O . MET A 1 187 ? 5.896 -6.097 -9.956 1.00 98.62 187 MET A O 1
ATOM 1529 N N . ILE A 1 188 ? 5.476 -4.471 -11.449 1.00 98.75 188 ILE A N 1
ATOM 1530 C CA . ILE A 1 188 ? 4.229 -5.058 -11.970 1.00 98.75 188 ILE A CA 1
ATOM 1531 C C . ILE A 1 188 ? 4.471 -6.466 -12.528 1.00 98.75 188 ILE A C 1
ATOM 1533 O O . ILE A 1 188 ? 3.701 -7.382 -12.234 1.00 98.75 188 ILE A O 1
ATOM 1537 N N . ARG A 1 189 ? 5.545 -6.685 -13.299 1.00 98.56 189 ARG A N 1
ATOM 1538 C CA . ARG A 1 189 ? 5.896 -8.022 -13.813 1.00 98.56 189 ARG A CA 1
ATOM 1539 C C . ARG A 1 189 ? 6.149 -9.014 -12.677 1.00 98.56 189 ARG A C 1
ATOM 1541 O O . ARG A 1 189 ? 5.680 -10.151 -12.739 1.00 98.56 189 ARG A O 1
ATOM 1548 N N . ARG A 1 190 ? 6.844 -8.586 -11.618 1.00 98.50 190 ARG A N 1
ATOM 1549 C CA . ARG A 1 190 ? 7.096 -9.421 -10.432 1.00 98.50 190 ARG A CA 1
ATOM 1550 C C . ARG A 1 190 ? 5.810 -9.716 -9.663 1.00 98.50 190 ARG A C 1
ATOM 1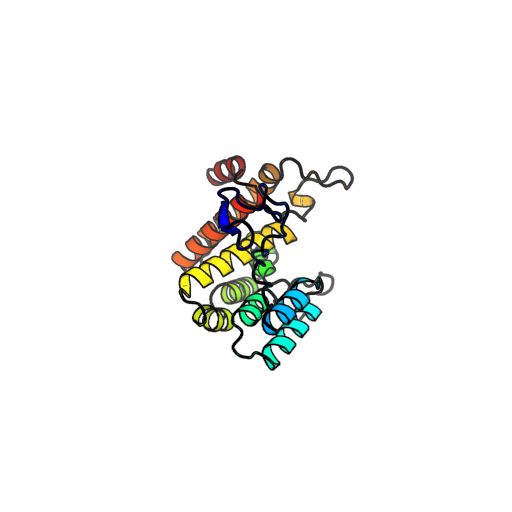552 O O . ARG A 1 190 ? 5.627 -10.851 -9.252 1.00 98.50 190 ARG A O 1
ATOM 1559 N N . MET A 1 191 ? 4.900 -8.749 -9.535 1.00 98.56 191 MET A N 1
ATOM 1560 C CA . MET A 1 191 ? 3.577 -8.959 -8.927 1.00 98.56 191 MET A CA 1
ATOM 1561 C C . MET A 1 191 ? 2.746 -9.970 -9.725 1.00 98.56 191 MET A C 1
ATOM 1563 O O . MET A 1 191 ? 2.155 -10.870 -9.143 1.00 98.56 191 MET A O 1
ATOM 1567 N N . LYS A 1 192 ? 2.744 -9.873 -11.061 1.00 98.31 192 LYS A N 1
ATOM 1568 C CA . LYS A 1 192 ? 2.010 -10.796 -11.947 1.00 98.31 192 LYS A CA 1
ATOM 1569 C C . LYS A 1 192 ? 2.541 -12.230 -11.912 1.00 98.31 192 LYS A C 1
ATOM 1571 O O . LYS A 1 192 ? 1.787 -13.161 -12.174 1.00 98.31 192 LYS A O 1
ATOM 1576 N N . THR A 1 193 ? 3.828 -12.402 -11.627 1.00 97.44 193 THR A N 1
ATOM 1577 C CA . THR A 1 193 ? 4.511 -13.706 -11.617 1.00 97.44 193 THR A CA 1
ATOM 1578 C C . THR A 1 193 ? 4.812 -14.210 -10.203 1.00 97.44 193 THR A C 1
ATOM 1580 O O . THR A 1 193 ? 5.570 -15.168 -10.034 1.00 97.44 193 THR A O 1
ATOM 1583 N N . ASP A 1 194 ? 4.221 -13.596 -9.172 1.00 97.75 194 ASP A N 1
ATOM 1584 C CA . ASP A 1 194 ? 4.476 -13.975 -7.788 1.00 97.75 194 ASP A CA 1
ATOM 1585 C C . ASP A 1 194 ? 3.819 -15.317 -7.430 1.00 97.75 194 ASP A C 1
ATOM 1587 O O . ASP A 1 194 ? 2.634 -15.408 -7.127 1.00 97.75 194 ASP A O 1
ATOM 1591 N N . THR A 1 195 ? 4.630 -16.373 -7.406 1.00 96.19 195 THR A N 1
ATOM 1592 C CA . THR A 1 195 ? 4.202 -17.733 -7.022 1.00 96.19 195 THR A CA 1
ATOM 1593 C C . THR A 1 195 ? 3.748 -17.885 -5.564 1.00 96.19 195 THR A C 1
ATOM 1595 O O . THR A 1 195 ? 3.195 -18.922 -5.207 1.00 96.19 195 THR A O 1
ATOM 1598 N N . GLY A 1 196 ? 3.994 -16.889 -4.709 1.00 96.31 196 GLY A N 1
ATOM 1599 C CA . GLY A 1 196 ? 3.528 -16.860 -3.323 1.00 96.31 196 GLY A CA 1
ATOM 1600 C C . GLY A 1 196 ? 2.128 -16.268 -3.147 1.00 96.31 196 GLY A C 1
ATOM 1601 O O . GLY A 1 196 ? 1.670 -16.184 -2.010 1.00 96.31 196 GLY A O 1
ATOM 1602 N N . LEU A 1 197 ? 1.481 -15.831 -4.229 1.00 97.62 197 LEU A N 1
ATOM 1603 C CA . LEU A 1 197 ? 0.122 -15.294 -4.253 1.00 97.62 197 LEU A CA 1
ATOM 1604 C C . LEU A 1 197 ? -0.778 -16.146 -5.159 1.00 97.62 197 LEU A C 1
ATOM 1606 O O . LEU A 1 197 ? -0.308 -16.861 -6.046 1.00 97.62 197 LEU A O 1
ATOM 1610 N N . THR A 1 198 ? -2.093 -16.066 -4.950 1.00 97.62 198 THR A N 1
ATOM 1611 C CA . THR A 1 198 ? -3.062 -16.634 -5.900 1.00 97.62 198 THR A CA 1
ATOM 1612 C C . THR A 1 198 ? -3.118 -15.800 -7.184 1.00 97.62 198 THR A C 1
ATOM 1614 O O . THR A 1 198 ? -2.738 -14.630 -7.196 1.00 97.62 198 THR A O 1
ATOM 1617 N N . ALA A 1 199 ? -3.644 -16.369 -8.275 1.00 97.56 199 ALA A N 1
ATOM 1618 C CA . ALA A 1 199 ? -3.798 -15.642 -9.539 1.00 97.56 199 ALA A CA 1
ATOM 1619 C C . ALA A 1 199 ? -4.630 -14.352 -9.384 1.00 97.56 199 ALA A C 1
ATOM 1621 O O . ALA A 1 199 ? -4.270 -13.312 -9.940 1.00 97.56 199 ALA A O 1
ATOM 1622 N N . ASP A 1 200 ? -5.693 -14.400 -8.576 1.00 96.62 200 ASP A N 1
ATOM 1623 C CA . ASP A 1 200 ? -6.538 -13.238 -8.293 1.00 96.62 200 ASP A CA 1
ATOM 1624 C C . ASP A 1 200 ? -5.791 -12.177 -7.479 1.00 96.62 200 ASP A C 1
ATOM 1626 O O . ASP A 1 200 ? -5.862 -10.995 -7.810 1.00 96.62 200 ASP A O 1
ATOM 1630 N N . GLN A 1 201 ? -5.013 -12.581 -6.471 1.00 97.38 201 GLN A N 1
ATOM 1631 C CA . GLN A 1 201 ? -4.185 -11.663 -5.681 1.00 97.38 201 GLN A CA 1
ATOM 1632 C C . GLN A 1 201 ? -3.100 -10.997 -6.538 1.00 97.38 201 GLN A C 1
ATOM 1634 O O . GLN A 1 201 ? -2.903 -9.784 -6.445 1.00 97.38 201 GLN A O 1
ATOM 1639 N N . CYS A 1 202 ? -2.434 -11.757 -7.416 1.00 98.44 202 CYS A N 1
ATOM 1640 C CA . CYS A 1 202 ? -1.476 -11.218 -8.384 1.00 98.44 202 CYS A CA 1
ATOM 1641 C C . CYS A 1 202 ? -2.128 -10.152 -9.268 1.00 98.44 202 CYS A C 1
ATOM 1643 O O . CYS A 1 202 ? -1.576 -9.063 -9.439 1.00 98.44 202 CYS A O 1
ATOM 1645 N N . LYS A 1 203 ? -3.316 -10.453 -9.809 1.00 97.50 203 LYS A N 1
ATOM 1646 C CA . LYS A 1 203 ? -4.073 -9.523 -10.650 1.00 97.50 203 LYS A CA 1
ATOM 1647 C C . LYS A 1 203 ? -4.466 -8.265 -9.873 1.00 97.50 203 LYS A C 1
ATOM 1649 O O . LYS A 1 203 ? -4.171 -7.165 -10.325 1.00 97.50 203 LYS A O 1
ATOM 1654 N N . GLN A 1 204 ? -5.081 -8.418 -8.700 1.00 97.06 204 GLN A N 1
ATOM 1655 C CA . GLN A 1 204 ? -5.515 -7.302 -7.856 1.00 97.06 204 GLN A CA 1
ATOM 1656 C C . GLN A 1 204 ? -4.354 -6.376 -7.489 1.00 97.06 204 GLN A C 1
ATOM 1658 O O . GLN A 1 204 ? -4.491 -5.157 -7.587 1.00 97.06 204 GLN A O 1
ATOM 1663 N N . LEU A 1 205 ? -3.207 -6.936 -7.096 1.00 98.50 205 LEU A N 1
ATOM 1664 C CA . LEU A 1 205 ? -2.039 -6.147 -6.721 1.00 98.50 205 LEU A CA 1
ATOM 1665 C C . LEU A 1 205 ? -1.439 -5.405 -7.916 1.00 98.50 205 LEU A C 1
ATOM 1667 O O . LEU A 1 205 ? -1.162 -4.211 -7.814 1.00 98.50 205 LEU A O 1
ATOM 1671 N N . ALA A 1 206 ? -1.257 -6.095 -9.044 1.00 98.50 206 ALA A N 1
ATOM 1672 C CA . ALA A 1 206 ? -0.707 -5.495 -10.255 1.00 98.50 206 ALA A CA 1
ATOM 1673 C C . ALA A 1 206 ? -1.601 -4.363 -10.785 1.00 98.50 206 ALA A C 1
ATOM 1675 O O . ALA A 1 206 ? -1.096 -3.287 -11.107 1.00 98.50 206 ALA A O 1
ATOM 1676 N N . ASP A 1 207 ? -2.918 -4.580 -10.819 1.00 98.25 207 ASP A N 1
ATOM 1677 C CA . ASP A 1 207 ? -3.888 -3.573 -11.253 1.00 98.25 207 ASP A CA 1
ATOM 1678 C C . ASP A 1 207 ? -3.911 -2.383 -10.283 1.00 98.25 207 ASP A C 1
ATOM 1680 O O . ASP A 1 207 ? -3.807 -1.236 -10.715 1.00 98.25 207 ASP A O 1
ATOM 1684 N N . SER A 1 208 ? -3.953 -2.634 -8.968 1.00 98.50 208 SER A N 1
ATOM 1685 C CA . SER A 1 208 ? -3.911 -1.576 -7.943 1.00 98.50 208 SER A CA 1
ATOM 1686 C C . SER A 1 208 ? -2.641 -0.734 -8.046 1.00 98.50 208 SER A C 1
ATOM 1688 O O . SER A 1 208 ? -2.692 0.490 -7.912 1.00 98.50 208 SER A O 1
ATOM 1690 N N . PHE A 1 209 ? -1.498 -1.368 -8.323 1.00 98.75 209 PHE A N 1
ATOM 1691 C CA . PHE A 1 209 ? -0.232 -0.668 -8.500 1.00 98.75 209 PHE A CA 1
ATOM 1692 C C . PHE A 1 209 ? -0.219 0.183 -9.772 1.00 98.75 209 PHE A C 1
ATOM 1694 O O . PHE A 1 209 ? 0.192 1.342 -9.721 1.00 98.75 209 PHE A O 1
ATOM 1701 N N . TYR A 1 210 ? -0.731 -0.347 -10.886 1.00 98.50 210 TYR A N 1
ATOM 1702 C CA . TYR A 1 210 ? -0.887 0.412 -12.127 1.00 98.50 210 TYR A CA 1
ATOM 1703 C C . TYR A 1 210 ? -1.817 1.622 -11.942 1.00 98.50 210 TYR A C 1
ATOM 1705 O O . TYR A 1 210 ? -1.458 2.743 -12.307 1.00 98.50 210 TYR A O 1
ATOM 1713 N N . PHE A 1 211 ? -2.982 1.440 -11.309 1.00 97.56 211 PHE A N 1
ATOM 1714 C CA . PHE A 1 211 ? -3.915 2.535 -11.029 1.00 97.56 211 PHE A CA 1
ATOM 1715 C C . PHE A 1 211 ? -3.314 3.590 -10.099 1.00 97.56 211 PHE A C 1
ATOM 1717 O O . PHE A 1 211 ? -3.470 4.791 -10.338 1.00 97.56 211 PHE A O 1
ATOM 1724 N N . ALA A 1 212 ? -2.596 3.164 -9.059 1.00 97.62 212 ALA A N 1
ATOM 1725 C CA . ALA A 1 212 ? -1.886 4.068 -8.167 1.00 97.62 212 ALA A CA 1
ATOM 1726 C C . ALA A 1 212 ? -0.813 4.877 -8.912 1.00 97.62 212 ALA A C 1
ATOM 1728 O O . ALA A 1 212 ? -0.732 6.093 -8.723 1.00 97.62 212 ALA A O 1
ATOM 1729 N N . PHE A 1 213 ? -0.044 4.233 -9.795 1.00 97.50 213 PHE A N 1
ATOM 1730 C CA . PHE A 1 213 ? 0.936 4.904 -10.646 1.00 97.50 213 PHE A CA 1
ATOM 1731 C C . PHE A 1 213 ? 0.267 5.929 -11.560 1.00 97.50 213 PHE A C 1
ATOM 1733 O O . PHE A 1 213 ? 0.637 7.100 -11.526 1.00 97.50 213 PHE A O 1
ATOM 1740 N N . SER A 1 214 ? -0.768 5.528 -12.303 1.00 96.50 214 SER A N 1
ATOM 1741 C CA . SER A 1 214 ? -1.525 6.420 -13.187 1.00 96.50 214 SER A CA 1
ATOM 1742 C C . SER A 1 214 ? -2.028 7.659 -12.438 1.00 96.50 214 SER A C 1
ATOM 1744 O O . SER A 1 214 ? -1.781 8.784 -12.869 1.00 96.50 214 SER A O 1
ATOM 1746 N N . ARG A 1 215 ? -2.626 7.486 -11.250 1.00 94.38 215 ARG A N 1
ATOM 1747 C CA . ARG A 1 215 ? -3.063 8.610 -10.402 1.00 94.38 215 ARG A CA 1
ATOM 1748 C C . ARG A 1 215 ? -1.906 9.515 -9.979 1.00 94.38 215 ARG A C 1
ATOM 1750 O O . ARG A 1 215 ? -2.034 10.732 -10.075 1.00 94.38 215 ARG A O 1
ATOM 1757 N N . ARG A 1 216 ? -0.778 8.952 -9.531 1.00 93.38 216 ARG A N 1
ATOM 1758 C CA . ARG A 1 216 ? 0.411 9.737 -9.147 1.00 93.38 216 ARG A CA 1
ATOM 1759 C C . ARG A 1 216 ? 1.007 10.504 -10.326 1.00 93.38 216 ARG A C 1
ATOM 1761 O O . ARG A 1 216 ? 1.524 11.601 -10.120 1.00 93.38 216 ARG A O 1
ATOM 1768 N N . MET A 1 217 ? 0.900 9.969 -11.540 1.00 94.31 217 MET A N 1
ATOM 1769 C CA . MET A 1 217 ? 1.387 10.590 -12.775 1.00 94.31 217 MET A CA 1
ATOM 1770 C C . MET A 1 217 ? 0.319 11.416 -13.511 1.00 94.31 217 MET A C 1
ATOM 1772 O O . MET A 1 217 ? 0.519 11.772 -14.669 1.00 94.31 217 MET A O 1
ATOM 1776 N N . ASN A 1 218 ? -0.807 11.749 -12.866 1.00 92.31 218 ASN A N 1
ATOM 1777 C CA . ASN A 1 218 ? -1.913 12.515 -13.463 1.00 92.31 218 ASN A CA 1
ATOM 1778 C C . ASN A 1 218 ? -2.435 11.920 -14.788 1.00 92.31 218 ASN A C 1
ATOM 1780 O O . ASN A 1 218 ? -2.776 12.650 -15.716 1.00 92.31 218 ASN A O 1
ATOM 1784 N N . GLY A 1 219 ? -2.472 10.592 -14.885 1.00 93.62 219 GLY A N 1
ATOM 1785 C CA . GLY A 1 219 ? -2.897 9.855 -16.074 1.00 93.62 219 GLY A CA 1
ATOM 1786 C C . GLY A 1 219 ? -1.811 9.657 -17.134 1.00 93.62 219 GLY A C 1
ATOM 1787 O O . GLY A 1 219 ? -2.070 8.974 -18.118 1.00 93.62 219 GLY A O 1
ATOM 1788 N N . ASN A 1 220 ? -0.603 10.203 -16.955 1.00 93.56 220 ASN A N 1
ATOM 1789 C CA . ASN A 1 220 ? 0.489 10.022 -17.909 1.00 93.56 220 ASN A CA 1
ATOM 1790 C C . ASN A 1 220 ? 1.161 8.648 -17.722 1.00 93.56 220 ASN A C 1
ATOM 1792 O O . ASN A 1 220 ? 2.084 8.501 -16.916 1.00 93.56 220 ASN A O 1
ATOM 1796 N N . THR A 1 221 ? 0.658 7.636 -18.434 1.00 96.69 221 THR A N 1
ATOM 1797 C CA . THR A 1 221 ? 1.136 6.242 -18.365 1.00 96.69 221 THR A CA 1
ATOM 1798 C C . THR A 1 221 ? 1.895 5.779 -19.601 1.00 96.69 221 THR A C 1
ATOM 1800 O O . THR A 1 221 ? 2.385 4.659 -19.581 1.00 96.69 221 THR A O 1
ATOM 1803 N N . GLU A 1 222 ? 2.067 6.618 -20.627 1.00 97.31 222 GLU A N 1
ATOM 1804 C CA . GLU A 1 222 ? 2.666 6.226 -21.917 1.00 97.31 222 GLU A CA 1
ATOM 1805 C C . GLU A 1 222 ? 3.999 5.482 -21.737 1.00 97.31 222 GLU A C 1
ATOM 1807 O O . GLU A 1 222 ? 4.146 4.349 -22.185 1.00 97.31 222 GLU A O 1
ATOM 1812 N N . PHE A 1 223 ? 4.927 6.050 -20.960 1.00 96.62 223 PHE A N 1
ATOM 1813 C CA . PHE A 1 223 ? 6.216 5.409 -20.683 1.00 96.62 223 PHE A CA 1
ATOM 1814 C C . PHE A 1 223 ? 6.091 4.089 -19.910 1.00 96.62 223 PHE A C 1
ATOM 1816 O O . PHE A 1 223 ? 6.920 3.198 -20.086 1.00 96.62 223 PHE A O 1
ATOM 1823 N N . LEU A 1 224 ? 5.099 3.958 -19.023 1.00 97.88 224 LEU A N 1
ATOM 1824 C CA . LEU A 1 224 ? 4.852 2.711 -18.295 1.00 97.88 224 LEU A CA 1
ATOM 1825 C C . LEU A 1 224 ? 4.268 1.649 -19.229 1.00 97.88 224 LEU A C 1
ATOM 1827 O O . LEU A 1 224 ? 4.673 0.493 -19.156 1.00 97.88 224 LEU A O 1
ATOM 1831 N N . ASP A 1 225 ? 3.338 2.039 -20.096 1.00 98.00 225 ASP A N 1
ATOM 1832 C CA . ASP A 1 225 ? 2.691 1.152 -21.057 1.00 98.00 225 ASP A CA 1
ATOM 1833 C C . ASP A 1 225 ? 3.708 0.615 -22.072 1.00 98.00 225 ASP A C 1
ATOM 1835 O O . ASP A 1 225 ? 3.730 -0.589 -22.326 1.00 98.00 225 ASP A O 1
ATOM 1839 N N . GLU A 1 226 ? 4.603 1.473 -22.574 1.00 97.69 226 GLU A N 1
ATOM 1840 C CA . GLU A 1 226 ? 5.774 1.071 -23.365 1.00 97.69 226 GLU A CA 1
ATOM 1841 C C . GLU A 1 226 ? 6.654 0.096 -22.577 1.00 97.69 226 GLU A C 1
ATOM 1843 O O . GLU A 1 226 ? 6.924 -1.020 -23.019 1.00 97.69 226 GLU A O 1
ATOM 1848 N N . ALA A 1 227 ? 7.034 0.475 -21.354 1.00 97.06 227 ALA A N 1
ATOM 1849 C CA . ALA A 1 227 ? 7.903 -0.337 -20.517 1.00 97.06 227 ALA A CA 1
ATOM 1850 C C . ALA A 1 227 ? 7.275 -1.662 -20.074 1.00 97.06 227 ALA A C 1
ATOM 1852 O O . ALA A 1 227 ? 8.013 -2.477 -19.542 1.00 97.06 227 ALA A O 1
ATOM 1853 N N . LEU A 1 228 ? 5.966 -1.892 -20.229 1.00 97.12 228 LEU A N 1
ATOM 1854 C CA . LEU A 1 228 ? 5.291 -3.166 -19.943 1.00 97.12 228 LEU A CA 1
ATOM 1855 C C . LEU A 1 228 ? 5.229 -4.105 -21.158 1.00 97.12 228 LEU A C 1
ATOM 1857 O O . LEU A 1 228 ? 4.921 -5.285 -20.974 1.00 97.12 228 LEU A O 1
ATOM 1861 N N . GLN A 1 229 ? 5.484 -3.592 -22.364 1.00 92.94 229 GLN A N 1
ATOM 1862 C CA . GLN A 1 229 ? 5.527 -4.372 -23.607 1.00 92.94 229 GLN A CA 1
ATOM 1863 C C . GLN A 1 229 ? 6.901 -5.009 -23.858 1.00 92.94 229 GLN A C 1
ATOM 1865 O O . GLN A 1 229 ? 6.972 -6.017 -24.562 1.00 92.94 229 GLN A O 1
ATOM 1870 N N . ASP A 1 230 ? 7.953 -4.433 -23.267 1.00 71.12 230 ASP A N 1
ATOM 1871 C CA . ASP A 1 230 ? 9.325 -4.967 -23.248 1.00 71.12 230 ASP A CA 1
ATOM 1872 C C . ASP A 1 230 ? 9.459 -6.283 -22.451 1.00 71.12 230 ASP A C 1
ATOM 1874 O O . ASP A 1 230 ? 10.371 -7.078 -22.765 1.00 71.12 230 ASP A O 1
#

pLDDT: mean 88.47, std 13.56, range [38.16, 98.75]

Radius of gyration: 23.98 Å; chains: 1; bounding box: 66×64×47 Å

Foldseek 3Di:
DADPPVRDDDPDPPDQADPPPRHGDPPPPPPPPPCPPLNVLVVVLVVDPDLVVSLVSLVVSCVVVVLPLSSLLVNLQFFDWDPDPDPPDDTPRRGLLCLLVCLLCVVVDDPVSVLVSVCSLPVPVSLQVSLVSDPHSVVSSLVVLLVSLLSCCVPPVQPDCVQQPDDPPDGPPPPSLQSCLQSLLSSLVCLCPPPSDDNVRSVSNSVSNLVSSCVVVVNPNPNNVVNNVD